Protein AF-A0A1E3K5A2-F1 (afdb_monomer)

Radius of gyration: 28.14 Å; Cα contacts (8 Å, |Δi|>4): 199; chains: 1; bounding box: 75×74×92 Å

Secondary structure (DSSP, 8-state):
-----------------------------------------------------S-------TTHHHHHHHHSTTS----SS--HHHHHHHHHHHH-TTHHHHHHHHHHHHHHHHHHHHHHTT--TT---S-HHHHHHHHHHHHHHHHHHHHHHTTSS---HHHHHHHHHHHHHHHHHHHHHHHTT-----TTSSTTHHHHHHHHHHHHHHHHHHHHHHH-SS-PPPHHHHHHHHHHHHHHHHHHHHTTGGGS-HHHHHHHHHHHHHHHHHHHTT--SPPPPP-

Structure (mmCIF, N/CA/C/O backbone):
data_AF-A0A1E3K5A2-F1
#
_entry.id   AF-A0A1E3K5A2-F1
#
loop_
_atom_site.group_PDB
_atom_site.id
_atom_site.type_symbol
_atom_site.label_atom_id
_atom_site.label_alt_id
_atom_site.label_comp_id
_atom_site.label_asym_id
_atom_site.label_entity_id
_atom_site.label_seq_id
_atom_site.pdbx_PDB_ins_code
_atom_site.Cartn_x
_atom_site.Cartn_y
_atom_site.Cartn_z
_atom_site.occupancy
_atom_site.B_iso_or_equiv
_atom_site.auth_seq_id
_atom_site.auth_comp_id
_atom_site.auth_asym_id
_atom_site.auth_atom_id
_atom_site.pdbx_PDB_model_num
ATOM 1 N N . MET A 1 1 ? -43.729 18.870 60.145 1.00 42.22 1 MET A N 1
ATOM 2 C CA . MET A 1 1 ? -43.990 18.423 58.763 1.00 42.22 1 MET A CA 1
ATOM 3 C C . MET A 1 1 ? -43.866 16.911 58.748 1.00 42.22 1 MET A C 1
ATOM 5 O O . MET A 1 1 ? -42.873 16.406 59.252 1.00 42.22 1 MET A O 1
ATOM 9 N N . SER A 1 2 ? -44.940 16.236 58.343 1.00 37.53 2 SER A N 1
ATOM 10 C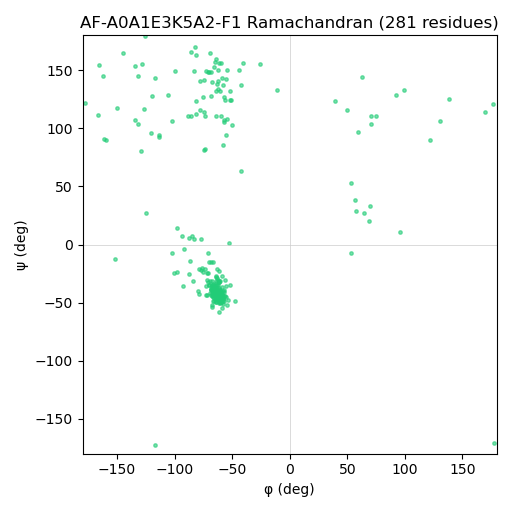 CA . SER A 1 2 ? -45.202 14.808 58.552 1.00 37.53 2 SER A CA 1
ATOM 11 C C . SER A 1 2 ? -44.321 13.866 57.725 1.00 37.53 2 SER A C 1
ATOM 13 O O . SER A 1 2 ? -43.946 14.180 56.601 1.00 37.53 2 SER A O 1
ATOM 15 N N . LEU A 1 3 ? -44.057 12.701 58.321 1.00 40.44 3 LEU A N 1
ATOM 16 C CA . LEU A 1 3 ? -43.587 11.448 57.720 1.00 40.44 3 LEU A CA 1
ATOM 17 C C . LEU A 1 3 ? -44.763 10.647 57.116 1.00 40.44 3 LEU A C 1
ATOM 19 O O . LEU A 1 3 ? -45.908 10.914 57.480 1.00 40.44 3 LEU A O 1
ATOM 23 N N . LEU A 1 4 ? -44.418 9.587 56.355 1.00 38.06 4 LEU A N 1
ATOM 24 C CA . LEU A 1 4 ? -45.244 8.506 55.755 1.00 38.06 4 LEU A CA 1
ATOM 25 C C . LEU A 1 4 ? -45.707 8.827 54.310 1.00 38.06 4 LEU A C 1
ATOM 27 O O . LEU A 1 4 ? -46.205 9.915 54.069 1.00 38.06 4 LEU A O 1
ATOM 31 N N . HIS A 1 5 ? -45.539 7.980 53.282 1.00 40.09 5 HIS A N 1
ATOM 32 C CA . HIS A 1 5 ? -45.711 6.524 53.229 1.00 40.09 5 HIS A CA 1
ATOM 33 C C . HIS A 1 5 ? -45.004 5.882 52.000 1.00 40.09 5 HIS A C 1
ATOM 35 O O . HIS A 1 5 ? -44.970 6.460 50.917 1.00 40.09 5 HIS A O 1
ATOM 41 N N . GLU A 1 6 ? -44.487 4.668 52.217 1.00 36.66 6 GLU A N 1
ATOM 42 C CA . GLU A 1 6 ? -44.292 3.526 51.291 1.00 36.66 6 GLU A CA 1
ATOM 43 C C . GLU A 1 6 ? -45.490 3.313 50.314 1.00 36.66 6 GLU A C 1
ATOM 45 O O . GLU A 1 6 ? -46.595 3.716 50.661 1.00 36.66 6 GLU A O 1
ATOM 50 N N . LYS A 1 7 ? -45.453 2.690 49.114 1.00 43.12 7 LYS A N 1
ATOM 51 C CA . LYS A 1 7 ? -44.893 1.395 48.623 1.00 43.12 7 LYS A CA 1
ATOM 52 C C . LYS A 1 7 ? -45.255 1.222 47.093 1.00 43.12 7 LYS A C 1
ATOM 54 O O . LYS A 1 7 ? -45.710 2.207 46.520 1.00 43.12 7 LYS A O 1
ATOM 59 N N . PRO A 1 8 ? -45.054 0.072 46.386 1.00 44.84 8 PRO A N 1
ATOM 60 C CA . PRO A 1 8 ? -44.514 0.001 45.015 1.00 44.84 8 PRO A CA 1
ATOM 61 C C . PRO A 1 8 ? -45.479 -0.594 43.943 1.00 44.84 8 PRO A C 1
ATOM 63 O O . PRO A 1 8 ? -46.647 -0.842 44.219 1.00 44.84 8 PRO A O 1
ATOM 66 N N . LEU A 1 9 ? -44.935 -0.805 42.728 1.00 41.88 9 LEU A N 1
ATOM 67 C CA . LEU A 1 9 ? -45.443 -1.500 41.516 1.00 41.88 9 LEU A CA 1
ATOM 68 C C . LEU A 1 9 ? -46.497 -2.613 41.712 1.00 41.88 9 LEU A C 1
ATOM 70 O O . LEU A 1 9 ? -46.388 -3.381 42.668 1.00 41.88 9 LEU A O 1
ATOM 74 N N . PRO A 1 10 ? -47.316 -2.893 40.676 1.00 41.66 10 PRO A N 1
ATOM 75 C CA . PRO A 1 10 ? -47.772 -4.245 40.389 1.00 41.66 10 PRO A CA 1
ATOM 76 C C . PRO A 1 10 ? -47.066 -4.839 39.157 1.00 41.66 10 PRO A C 1
ATOM 78 O O . PRO A 1 10 ? -47.040 -4.253 38.075 1.00 41.66 10 PRO A O 1
ATOM 81 N N . LYS A 1 11 ? -46.520 -6.044 39.354 1.00 37.19 11 LYS A N 1
ATOM 82 C CA . LYS A 1 11 ? -46.444 -7.092 38.331 1.00 37.19 11 LYS A CA 1
ATOM 83 C C . LYS A 1 11 ? -47.860 -7.614 38.078 1.00 37.19 11 LYS A C 1
ATOM 85 O O . LYS A 1 11 ? -48.638 -7.690 39.027 1.00 37.19 11 LYS A O 1
ATOM 90 N N . VAL A 1 12 ? -48.142 -8.037 36.852 1.00 38.25 12 VAL A N 1
ATOM 91 C CA . VAL A 1 12 ? -49.195 -9.016 36.564 1.00 38.25 12 VAL A CA 1
ATOM 92 C C . VAL A 1 12 ? -48.563 -10.053 35.642 1.00 38.25 12 VAL A C 1
ATOM 94 O O . VAL A 1 12 ? -48.282 -9.763 34.481 1.00 38.25 12 VAL A O 1
ATOM 97 N N . ASP A 1 13 ? -48.246 -11.201 36.234 1.00 38.47 13 ASP A N 1
ATOM 98 C CA . ASP A 1 13 ? -48.286 -12.495 35.562 1.00 38.47 13 ASP A CA 1
ATOM 99 C C . ASP A 1 13 ? -49.770 -12.868 35.433 1.00 38.47 13 ASP A C 1
ATOM 101 O O . ASP A 1 13 ? -50.517 -12.607 36.373 1.00 38.47 13 ASP A O 1
ATOM 105 N N . ASP A 1 14 ? -50.177 -13.472 34.319 1.00 39.34 14 ASP A N 1
ATOM 106 C CA . ASP A 1 14 ? -51.256 -14.463 34.316 1.00 39.34 14 ASP A CA 1
ATOM 107 C C . ASP A 1 14 ? -50.994 -15.464 33.182 1.00 39.34 14 ASP A C 1
ATOM 109 O O . ASP A 1 14 ? -50.896 -15.119 32.001 1.00 39.34 14 ASP A O 1
ATOM 113 N N . GLU A 1 15 ? -50.798 -16.706 33.615 1.00 41.69 15 GLU A N 1
ATOM 114 C CA . GLU A 1 15 ? -50.822 -17.936 32.836 1.00 41.69 15 GLU A CA 1
ATOM 115 C C . GLU A 1 15 ? -52.267 -18.288 32.450 1.00 41.69 15 GLU A C 1
ATOM 117 O O . GLU A 1 15 ? -53.187 -18.001 33.206 1.00 41.69 15 GLU A O 1
ATOM 122 N N . GLU A 1 16 ? -52.436 -18.943 31.301 1.00 38.72 16 GLU A N 1
ATOM 123 C CA . GLU A 1 16 ? -53.400 -20.015 30.963 1.00 38.72 16 GLU A CA 1
ATOM 124 C C . GLU A 1 16 ? -53.287 -20.166 29.429 1.00 38.72 16 GLU A C 1
ATOM 126 O O . GLU A 1 16 ? -53.440 -19.201 28.689 1.00 38.72 16 GLU A O 1
ATOM 131 N N . GLY A 1 17 ? -52.813 -21.272 28.851 1.00 32.22 17 GLY A N 1
ATOM 132 C CA . GLY A 1 17 ? -53.301 -22.635 29.024 1.00 32.22 17 GLY A CA 1
ATOM 133 C C . GLY A 1 17 ? -54.210 -22.970 27.832 1.00 32.22 17 GLY A C 1
ATOM 134 O O . GLY A 1 17 ? -55.073 -22.160 27.515 1.00 32.22 17 GLY A O 1
ATOM 135 N N . ILE A 1 18 ? -54.013 -24.154 27.225 1.00 36.66 18 ILE A N 1
ATOM 136 C CA . ILE A 1 18 ? -54.952 -24.962 26.401 1.00 36.66 18 ILE A CA 1
ATOM 137 C C . ILE A 1 18 ? -54.373 -25.433 25.040 1.00 36.66 18 ILE A C 1
ATOM 139 O O . ILE A 1 18 ? -54.255 -24.674 24.083 1.00 36.66 18 ILE A O 1
ATOM 143 N N . GLU A 1 19 ? -54.074 -26.743 25.047 1.00 36.66 19 GLU A N 1
ATOM 144 C CA . GLU A 1 19 ? -54.262 -27.797 24.022 1.00 36.66 19 GLU A CA 1
ATOM 145 C C . GLU A 1 19 ? -53.393 -27.770 22.749 1.00 36.66 19 GLU A C 1
ATOM 147 O O . GLU A 1 19 ? -53.414 -26.848 21.945 1.00 36.66 19 GLU A O 1
ATOM 152 N N . GLU A 1 20 ? -52.460 -28.712 22.575 1.00 34.16 20 GLU A N 1
ATOM 153 C CA . GLU A 1 20 ? -52.650 -30.153 22.297 1.00 34.16 20 GLU A CA 1
ATOM 154 C C . GLU A 1 20 ? -53.183 -30.405 20.879 1.00 34.16 20 GLU A C 1
ATOM 156 O O . GLU A 1 20 ? -54.357 -30.232 20.579 1.00 34.16 20 GLU A O 1
ATOM 161 N N . SER A 1 21 ? -52.287 -30.855 20.000 1.00 39.84 21 SER A N 1
ATOM 162 C CA . SER A 1 21 ? -52.581 -31.801 18.920 1.00 39.84 21 SER A CA 1
ATOM 163 C C . SER A 1 21 ? -51.259 -32.429 18.495 1.00 39.84 21 SER A C 1
ATOM 165 O O . SER A 1 21 ? -50.527 -31.910 17.652 1.00 39.84 21 SER A O 1
ATOM 167 N N . ALA A 1 22 ? -50.934 -33.532 19.162 1.00 34.44 22 ALA A N 1
ATOM 168 C CA . ALA A 1 22 ? -50.042 -34.543 18.636 1.00 34.44 22 ALA A CA 1
ATOM 169 C C . ALA A 1 22 ? -50.815 -35.345 17.581 1.00 34.44 22 ALA A C 1
ATOM 171 O O . ALA A 1 22 ? -51.872 -35.887 17.888 1.00 34.44 22 ALA A O 1
ATOM 172 N N . GLU A 1 23 ? -50.275 -35.468 16.371 1.00 37.12 23 GLU A N 1
ATOM 173 C CA . GLU A 1 23 ? -50.474 -36.684 15.584 1.00 37.12 23 GLU A CA 1
ATOM 174 C C . GLU A 1 23 ? -49.110 -37.306 15.296 1.00 37.12 23 GLU A C 1
ATOM 176 O O . GLU A 1 23 ? -48.342 -36.926 14.414 1.00 37.12 23 GLU A O 1
ATOM 181 N N . GLU A 1 24 ? -48.832 -38.249 16.181 1.00 32.72 24 GLU A N 1
ATOM 182 C CA . GLU A 1 24 ? -48.020 -39.434 16.028 1.00 32.72 24 GLU A CA 1
ATOM 183 C C . GLU A 1 24 ? -48.447 -40.239 14.785 1.00 32.72 24 GLU A C 1
ATOM 185 O O . GLU A 1 24 ? -49.589 -40.677 14.683 1.00 32.72 24 GLU A O 1
ATOM 190 N N . TYR A 1 25 ? -47.508 -40.501 13.875 1.00 33.00 25 TYR A N 1
ATOM 191 C CA . TYR A 1 25 ? -47.470 -41.779 13.167 1.00 33.00 25 TYR A CA 1
ATOM 192 C C . TYR A 1 25 ? -46.079 -42.375 13.330 1.00 33.00 25 TYR A C 1
ATOM 194 O O . TYR A 1 25 ? -45.059 -41.808 12.936 1.00 33.00 25 TYR A O 1
ATOM 202 N N . SER A 1 26 ? -46.089 -43.516 13.995 1.00 30.47 26 SER A N 1
ATOM 203 C CA . SER A 1 26 ? -44.976 -44.301 14.479 1.00 30.47 26 SER A CA 1
ATOM 204 C C . SER A 1 26 ? -44.644 -45.482 13.553 1.00 30.47 26 SER A C 1
ATOM 206 O O . SER A 1 26 ? -45.550 -46.081 12.980 1.00 30.47 26 SER A O 1
ATOM 208 N N . TYR A 1 27 ? -43.342 -45.825 13.543 1.00 32.56 27 TYR A N 1
ATOM 209 C CA . TYR A 1 27 ? -42.705 -47.160 13.439 1.00 32.56 27 TYR A CA 1
ATOM 210 C C . TYR A 1 27 ? -42.922 -48.006 12.150 1.00 32.56 27 TYR A C 1
ATOM 212 O O . TYR A 1 27 ? -43.994 -48.029 11.568 1.00 32.56 27 TYR A O 1
ATOM 220 N N . ASP A 1 28 ? -41.970 -48.786 11.623 1.00 32.34 28 ASP A N 1
ATOM 221 C CA . ASP A 1 28 ? -40.618 -49.142 12.063 1.00 32.34 28 ASP A CA 1
ATOM 222 C C . ASP A 1 28 ? -39.798 -49.785 10.920 1.00 32.34 28 ASP A C 1
ATOM 224 O O . ASP A 1 28 ? -40.347 -50.391 10.001 1.00 32.34 28 ASP A O 1
ATOM 228 N N . ASP A 1 29 ? -38.480 -49.639 11.070 1.00 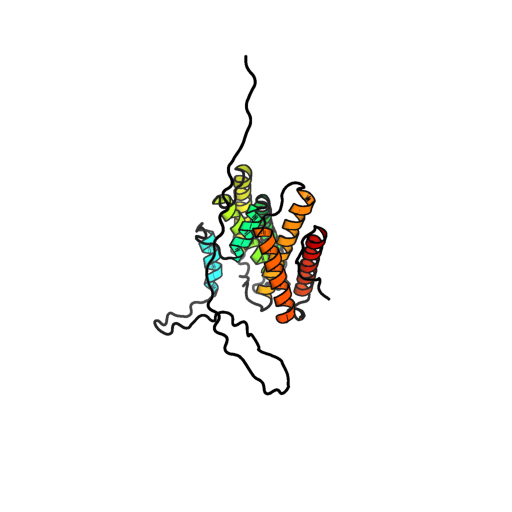32.16 29 ASP A N 1
ATOM 229 C CA . ASP A 1 29 ? -37.370 -50.587 10.860 1.00 32.16 29 ASP A CA 1
ATOM 230 C C . ASP A 1 29 ? -37.347 -51.583 9.677 1.00 32.16 29 ASP A C 1
ATOM 232 O O . ASP A 1 29 ? -38.150 -52.510 9.571 1.00 32.16 29 ASP A O 1
ATOM 236 N N . SER A 1 30 ? -36.270 -51.499 8.883 1.00 32.94 30 SER A N 1
ATOM 237 C CA . SER A 1 30 ? -35.381 -52.649 8.623 1.00 32.94 30 SER A CA 1
ATOM 238 C C . SER A 1 30 ? -34.016 -52.182 8.093 1.00 32.94 30 SER A C 1
ATOM 240 O O . SER A 1 30 ? -33.796 -52.006 6.897 1.00 32.94 30 SER A O 1
ATOM 242 N N . SER A 1 31 ? -33.111 -51.973 9.045 1.00 34.81 31 SER A N 1
ATOM 243 C CA . SER A 1 31 ? -31.638 -52.024 8.997 1.00 34.81 31 SER A CA 1
ATOM 244 C C . SER A 1 31 ? -30.941 -52.616 7.744 1.00 34.81 31 SER A C 1
ATOM 246 O O . SER A 1 31 ? -31.198 -53.762 7.389 1.00 34.81 31 SER A O 1
ATOM 248 N N . GLN A 1 32 ? -29.919 -51.919 7.202 1.00 30.55 32 GLN A N 1
ATOM 249 C CA . GLN A 1 32 ? -28.498 -52.362 7.184 1.00 30.55 32 GLN A CA 1
ATOM 250 C C . GLN A 1 32 ? -27.541 -51.409 6.412 1.00 30.55 32 GLN A C 1
ATOM 252 O O . GLN A 1 32 ? -27.660 -51.220 5.211 1.00 30.55 32 GLN A O 1
ATOM 257 N N . SER A 1 33 ? -26.534 -50.902 7.141 1.00 30.75 33 SER A N 1
ATOM 258 C CA . SER A 1 33 ? -25.108 -50.730 6.774 1.00 30.75 33 SER A CA 1
ATOM 259 C C . SER A 1 33 ? -24.684 -50.046 5.452 1.00 30.75 33 SER A C 1
ATOM 261 O O . SER A 1 33 ? -24.741 -50.655 4.390 1.00 30.75 33 SER A O 1
ATOM 263 N N . SER A 1 34 ? -24.004 -48.891 5.576 1.00 30.58 34 SER A N 1
ATOM 264 C CA . SER A 1 34 ? -22.592 -48.662 5.162 1.00 30.58 34 SER A CA 1
ATOM 265 C C . SER A 1 34 ? -22.335 -47.313 4.462 1.00 30.58 34 SER A C 1
ATOM 267 O O . SER A 1 34 ? -22.872 -47.043 3.398 1.00 30.58 34 SER A O 1
ATOM 269 N N . SER A 1 35 ? -21.373 -46.569 5.023 1.00 30.17 35 SER A N 1
ATOM 270 C CA . SER A 1 35 ? -20.474 -45.598 4.365 1.00 30.17 35 SER A CA 1
ATOM 271 C C . SER A 1 35 ? -21.005 -44.214 3.935 1.00 30.17 35 SER A C 1
ATOM 273 O O . SER A 1 35 ? -21.682 -44.060 2.929 1.00 30.17 35 SER A O 1
ATOM 275 N N . MET A 1 36 ? -20.538 -43.177 4.639 1.00 36.19 36 MET A N 1
ATOM 276 C CA . MET A 1 36 ? -20.122 -41.881 4.054 1.00 36.19 36 MET A CA 1
ATOM 277 C C . MET A 1 36 ? -18.647 -42.002 3.604 1.00 36.19 36 MET A C 1
ATOM 279 O O . MET A 1 36 ? -17.996 -42.943 4.075 1.00 36.19 36 MET A O 1
ATOM 283 N N . PRO A 1 37 ? -18.055 -41.097 2.788 1.00 40.12 37 PRO A N 1
ATOM 284 C CA . PRO A 1 37 ? -18.476 -39.740 2.383 1.00 40.12 37 PRO A CA 1
ATOM 285 C C . PRO A 1 37 ? -18.504 -39.607 0.831 1.00 40.12 37 PRO A C 1
ATOM 287 O O . PRO A 1 37 ? -18.272 -40.589 0.143 1.00 40.12 37 PRO A O 1
ATOM 290 N N . SER A 1 38 ? -18.848 -38.520 0.141 1.00 31.36 38 SER A N 1
ATOM 291 C CA . SER A 1 38 ? -18.432 -37.120 0.242 1.00 31.36 38 SER A CA 1
ATOM 292 C C . SER A 1 38 ? -19.237 -36.333 -0.803 1.00 31.36 38 SER A C 1
ATOM 294 O O . SER A 1 38 ? -19.147 -36.644 -1.990 1.00 31.36 38 SER A O 1
ATOM 296 N N . GLU A 1 39 ? -20.004 -35.323 -0.396 1.00 29.62 39 GLU A N 1
ATOM 297 C CA . GLU A 1 39 ? -20.543 -34.346 -1.344 1.00 29.62 39 GLU A CA 1
ATOM 298 C C . GLU A 1 39 ? -19.529 -33.214 -1.509 1.00 29.62 39 GLU A C 1
ATOM 300 O O . GLU A 1 39 ? -19.300 -32.420 -0.593 1.00 29.62 39 GLU A O 1
ATOM 305 N N . ASP A 1 40 ? -18.923 -33.159 -2.694 1.00 30.98 40 ASP A N 1
ATOM 306 C CA . ASP A 1 40 ? -18.286 -31.968 -3.239 1.00 30.98 40 ASP A CA 1
ATOM 307 C C . ASP A 1 40 ? -19.312 -30.829 -3.263 1.00 30.98 40 ASP A C 1
ATOM 309 O O . ASP A 1 40 ? -20.074 -30.651 -4.214 1.00 30.98 40 ASP A O 1
ATOM 313 N N . ARG A 1 41 ? -19.324 -30.006 -2.214 1.00 31.30 41 ARG A N 1
ATOM 314 C CA . ARG A 1 41 ? -19.838 -28.642 -2.329 1.00 31.30 41 ARG A CA 1
ATOM 315 C C . ARG A 1 41 ? -18.801 -27.824 -3.081 1.00 31.30 41 ARG A C 1
ATOM 317 O O . ARG A 1 41 ? -17.995 -27.113 -2.484 1.00 31.30 41 ARG A O 1
ATOM 324 N N . VAL A 1 42 ? -18.835 -27.954 -4.404 1.00 33.38 42 VAL A N 1
ATOM 325 C CA . VAL A 1 42 ? -18.228 -26.996 -5.324 1.00 33.38 42 VAL A CA 1
ATOM 326 C C . VAL A 1 42 ? -18.809 -25.630 -4.966 1.00 33.38 42 VAL A C 1
ATOM 328 O O . VAL A 1 42 ? -19.995 -25.371 -5.166 1.00 33.38 42 VAL A O 1
ATOM 331 N N . LEU A 1 43 ? -17.986 -24.769 -4.367 1.00 31.61 43 LEU A N 1
ATOM 332 C CA . LEU A 1 43 ? -18.307 -23.360 -4.189 1.00 31.61 43 LEU A CA 1
ATOM 333 C C . LEU A 1 43 ? -18.176 -22.714 -5.575 1.00 31.61 43 LEU A C 1
ATOM 335 O O . LEU A 1 43 ? -17.126 -22.198 -5.947 1.00 31.61 43 LEU A O 1
ATOM 339 N N . ILE A 1 44 ? -19.231 -22.857 -6.375 1.00 31.77 44 ILE A N 1
ATOM 340 C CA . ILE A 1 44 ? -19.381 -22.205 -7.671 1.00 31.77 44 ILE A CA 1
ATOM 341 C C . ILE A 1 44 ? -19.438 -20.702 -7.386 1.00 31.77 44 ILE A C 1
ATOM 343 O O . ILE A 1 44 ? -20.372 -20.204 -6.755 1.00 31.77 44 ILE A O 1
ATOM 347 N N . TRP A 1 45 ? -18.384 -19.993 -7.785 1.00 35.81 45 TRP A N 1
ATOM 348 C CA . TRP A 1 45 ? -18.405 -18.539 -7.918 1.00 35.81 45 TRP A CA 1
ATOM 349 C C . TRP A 1 45 ? -19.515 -18.189 -8.915 1.00 35.81 45 TRP A C 1
ATOM 351 O O . TRP A 1 45 ? -19.604 -18.905 -9.910 1.00 35.81 45 TRP A O 1
ATOM 361 N N . PRO A 1 46 ? -20.361 -17.164 -8.695 1.00 35.38 46 PRO A N 1
ATOM 362 C CA . PRO A 1 46 ? -21.354 -16.791 -9.693 1.00 35.38 46 PRO A CA 1
ATOM 363 C C . PRO A 1 46 ? -20.620 -16.469 -10.995 1.00 35.38 46 PRO A C 1
ATOM 365 O O . PRO A 1 46 ? -19.881 -15.486 -11.087 1.00 35.38 46 PRO A O 1
ATOM 368 N N . GLU A 1 47 ? -20.757 -17.381 -11.951 1.00 32.94 47 GLU A N 1
ATOM 369 C CA . GLU A 1 47 ? -20.424 -17.151 -13.341 1.00 32.94 47 GLU A CA 1
ATOM 370 C C . GLU A 1 47 ? -21.350 -16.029 -13.812 1.00 32.94 47 GLU A C 1
ATOM 372 O O . GLU A 1 47 ? -22.533 -15.995 -13.468 1.00 32.94 47 GLU A O 1
ATOM 377 N N . ASP A 1 48 ? -20.773 -15.050 -14.504 1.00 38.78 48 ASP A N 1
ATOM 378 C CA . ASP A 1 48 ? -21.532 -14.011 -15.181 1.00 38.78 48 ASP A CA 1
ATOM 379 C C . ASP A 1 48 ? -22.491 -14.710 -16.156 1.00 38.78 48 ASP A C 1
ATOM 381 O O . ASP A 1 48 ? -22.054 -15.230 -17.184 1.00 38.78 48 ASP A O 1
ATOM 385 N N . ASP A 1 49 ? -23.780 -14.758 -15.808 1.00 33.66 49 ASP A N 1
ATOM 386 C CA . ASP A 1 49 ? -24.819 -15.289 -16.684 1.00 33.66 49 ASP A CA 1
ATOM 387 C C . ASP A 1 49 ? -24.789 -14.535 -18.018 1.00 33.66 49 ASP A C 1
ATOM 389 O O . ASP A 1 49 ? -24.868 -13.303 -18.093 1.00 33.66 49 ASP A O 1
ATOM 393 N N . GLU A 1 50 ? -24.657 -15.327 -19.074 1.00 38.47 50 GLU A N 1
ATOM 394 C CA . GLU A 1 50 ? -24.657 -14.928 -20.467 1.00 38.47 50 GLU A CA 1
ATOM 395 C C . GLU A 1 50 ? -25.886 -14.073 -20.801 1.00 38.47 50 GLU A C 1
ATOM 397 O O . GLU A 1 50 ? -27.036 -14.499 -20.680 1.00 38.47 50 GLU A O 1
ATOM 402 N N . GLN A 1 51 ? -25.638 -12.875 -21.327 1.00 31.25 51 GLN A N 1
ATOM 403 C CA . GLN A 1 51 ? -26.592 -12.207 -22.200 1.00 31.25 51 GLN A CA 1
ATOM 404 C C . GLN A 1 51 ? -25.971 -12.133 -23.596 1.00 31.25 51 GLN A C 1
ATOM 406 O O . GLN A 1 51 ? -25.166 -11.254 -23.909 1.00 31.25 51 GLN A O 1
ATOM 411 N N . GLU A 1 52 ? -26.307 -13.136 -24.408 1.00 34.16 52 GLU A N 1
ATOM 412 C CA . GLU A 1 52 ? -25.943 -13.240 -25.816 1.00 34.16 52 GLU A CA 1
ATOM 413 C C . GLU A 1 52 ? -26.638 -12.161 -26.669 1.00 34.16 52 GLU A C 1
ATOM 415 O O . GLU A 1 52 ? -27.818 -11.854 -26.509 1.00 34.16 52 GLU A O 1
ATOM 420 N N . GLU A 1 53 ? -25.849 -11.642 -27.613 1.00 40.03 53 GLU A N 1
ATOM 421 C CA . GLU A 1 53 ? -26.207 -10.965 -28.864 1.00 40.03 53 GLU A CA 1
ATOM 422 C C . GLU A 1 53 ? -27.066 -9.686 -28.836 1.00 40.03 53 GLU A C 1
ATOM 424 O O . GLU A 1 53 ? -28.279 -9.702 -29.017 1.00 40.03 53 GLU A O 1
ATOM 429 N N . ALA A 1 54 ? -26.383 -8.535 -28.889 1.00 32.91 54 ALA A N 1
ATOM 430 C CA . ALA A 1 54 ? -26.554 -7.599 -30.009 1.00 32.91 54 ALA A CA 1
ATOM 431 C C . ALA A 1 54 ? -25.439 -6.542 -30.026 1.00 32.91 54 ALA A C 1
ATOM 433 O O . ALA A 1 54 ? -25.406 -5.634 -29.201 1.00 32.91 54 ALA A O 1
ATOM 434 N N . GLY A 1 55 ? -24.571 -6.614 -31.036 1.00 26.66 55 GLY A N 1
ATOM 435 C CA . GLY A 1 55 ? -23.704 -5.500 -31.419 1.00 26.66 55 GLY A CA 1
ATOM 436 C C . GLY A 1 55 ? -22.222 -5.830 -31.364 1.00 26.66 55 GLY A C 1
ATOM 437 O O . GLY A 1 55 ? -21.546 -5.569 -30.376 1.00 26.66 55 GLY A O 1
ATOM 438 N N . ARG A 1 56 ? -21.697 -6.322 -32.491 1.00 40.88 56 ARG A N 1
ATOM 439 C CA . ARG A 1 56 ? -20.281 -6.173 -32.836 1.00 40.88 56 ARG A CA 1
ATOM 440 C C . ARG A 1 56 ? -19.896 -4.698 -32.686 1.00 40.88 56 ARG A C 1
ATOM 442 O O . ARG A 1 56 ? -20.202 -3.895 -33.565 1.00 40.88 56 ARG A O 1
ATOM 449 N N . GLN A 1 57 ? -19.209 -4.358 -31.608 1.00 28.78 57 GLN A N 1
ATOM 450 C CA . GLN A 1 57 ? -18.335 -3.199 -31.566 1.00 28.78 57 GLN A CA 1
ATOM 451 C C . GLN A 1 57 ? -16.935 -3.701 -31.259 1.00 28.78 57 GLN A C 1
ATOM 453 O O . GLN A 1 57 ? -16.723 -4.534 -30.381 1.00 28.78 57 GLN A O 1
ATOM 458 N N . GLU A 1 58 ? -16.028 -3.274 -32.126 1.00 29.75 58 GLU A N 1
ATOM 459 C CA . GLU A 1 58 ? -14.640 -3.681 -32.220 1.00 29.75 58 GLU A CA 1
ATOM 460 C C . GLU A 1 58 ? -13.966 -3.801 -30.856 1.00 29.75 58 GLU A C 1
ATOM 462 O O . GLU A 1 58 ? -14.092 -2.940 -29.986 1.00 29.75 58 GLU A O 1
ATOM 467 N N . ALA A 1 59 ? -13.195 -4.876 -30.717 1.00 38.12 59 ALA A N 1
ATOM 468 C CA . ALA A 1 59 ? -12.174 -5.021 -29.701 1.00 38.12 59 ALA A CA 1
ATOM 469 C C . ALA A 1 59 ? -11.153 -3.874 -29.834 1.00 38.12 59 ALA A C 1
ATOM 471 O O . ALA A 1 59 ? -10.131 -4.005 -30.505 1.00 38.12 59 ALA A O 1
ATOM 472 N N . GLY A 1 60 ? -11.453 -2.738 -29.206 1.00 28.08 60 GLY A N 1
ATOM 473 C CA . GLY A 1 60 ? -10.496 -1.669 -28.949 1.00 28.08 60 GLY A CA 1
ATOM 474 C C . GLY A 1 60 ? -9.450 -2.129 -27.925 1.00 28.08 60 GLY A C 1
ATOM 475 O O . GLY A 1 60 ? -9.741 -2.974 -27.067 1.00 28.08 60 GLY A O 1
ATOM 476 N N . PRO A 1 61 ? -8.205 -1.638 -28.014 1.00 40.12 61 PRO A N 1
ATOM 477 C CA . PRO A 1 61 ? -7.102 -2.174 -27.239 1.00 40.12 61 PRO A CA 1
ATOM 478 C C . PRO A 1 61 ? -7.297 -1.870 -25.750 1.00 40.12 61 PRO A C 1
ATOM 480 O O . PRO A 1 61 ? -7.415 -0.720 -25.339 1.00 40.12 61 PRO A O 1
ATOM 483 N N . ARG A 1 62 ? -7.205 -2.913 -24.912 1.00 42.06 62 ARG A N 1
ATOM 484 C CA . ARG A 1 62 ? -7.171 -2.881 -23.428 1.00 42.06 62 ARG A CA 1
ATOM 485 C C . ARG A 1 62 ? -6.104 -1.945 -22.809 1.00 42.06 62 ARG A C 1
ATOM 487 O O . ARG A 1 62 ? -5.985 -1.882 -21.590 1.00 42.06 62 ARG A O 1
ATOM 494 N N . ILE A 1 63 ? -5.347 -1.236 -23.643 1.00 36.94 63 ILE A N 1
ATOM 495 C CA . ILE A 1 63 ? -4.308 -0.249 -23.338 1.00 36.94 63 ILE A CA 1
ATOM 496 C C . ILE A 1 63 ? -4.922 1.056 -22.796 1.00 36.94 63 ILE A C 1
ATOM 498 O O . ILE A 1 63 ? -4.284 1.757 -22.014 1.00 36.94 63 ILE A O 1
ATOM 502 N N . GLU A 1 64 ? -6.184 1.347 -23.122 1.00 35.31 64 GLU A N 1
ATOM 503 C CA . GLU A 1 64 ? -6.838 2.600 -22.725 1.00 35.31 64 GLU A CA 1
ATOM 504 C C . GLU A 1 64 ? -7.290 2.619 -21.259 1.00 35.31 64 GLU A C 1
ATOM 506 O O . GLU A 1 64 ? -7.328 3.681 -20.671 1.00 35.31 64 GLU A O 1
ATOM 511 N N . ARG A 1 65 ? -7.494 1.485 -20.572 1.00 43.44 65 ARG A N 1
ATOM 512 C CA . ARG A 1 65 ? -8.052 1.500 -19.197 1.00 43.44 65 ARG A CA 1
ATOM 513 C C . ARG A 1 65 ? -7.174 2.181 -18.146 1.00 43.44 65 ARG A C 1
ATOM 515 O O . ARG A 1 65 ? -7.699 2.766 -17.204 1.00 43.44 65 ARG A O 1
ATOM 522 N N . TRP A 1 66 ? -5.852 2.073 -18.266 1.00 38.47 66 TRP A N 1
ATOM 523 C CA . TRP A 1 66 ? -4.935 2.744 -17.342 1.00 38.47 66 TRP A CA 1
ATOM 524 C C . TRP A 1 66 ? -4.768 4.217 -17.713 1.00 38.47 66 TRP A C 1
ATOM 526 O O . TRP A 1 66 ? -4.800 5.067 -16.831 1.00 38.47 66 TRP A O 1
ATOM 536 N N . LEU A 1 67 ? -4.679 4.532 -19.010 1.00 33.66 67 LEU A N 1
ATOM 537 C CA . LEU A 1 67 ? -4.621 5.913 -19.491 1.00 33.66 67 LEU A CA 1
ATOM 538 C C . LEU A 1 67 ? -5.938 6.659 -19.238 1.00 33.66 67 LEU A C 1
ATOM 540 O O . LEU A 1 67 ? -5.896 7.826 -18.877 1.00 33.66 67 LEU A O 1
ATOM 544 N N . ASP A 1 68 ? -7.082 5.985 -19.300 1.00 38.41 68 ASP A N 1
ATOM 545 C CA . ASP A 1 68 ? -8.398 6.483 -18.906 1.00 38.41 68 ASP A CA 1
ATOM 546 C C . ASP A 1 68 ? -8.474 6.667 -17.394 1.00 38.41 68 ASP A C 1
ATOM 548 O O . ASP A 1 68 ? -8.981 7.681 -16.953 1.00 38.41 68 ASP A O 1
ATOM 552 N N . GLN A 1 69 ? -7.884 5.789 -16.577 1.00 42.12 69 GLN A N 1
ATOM 553 C CA . GLN A 1 69 ? -7.768 6.014 -15.127 1.00 42.12 69 GLN A CA 1
ATOM 554 C C . GLN A 1 69 ? -6.772 7.127 -14.762 1.00 42.12 69 GLN A C 1
ATOM 556 O O . GLN A 1 69 ? -6.891 7.723 -13.695 1.00 42.12 69 GLN A O 1
ATOM 561 N N . VAL A 1 70 ? -5.793 7.420 -15.622 1.00 36.12 70 VAL A N 1
ATOM 562 C CA . VAL A 1 70 ? -4.837 8.535 -15.485 1.00 36.12 70 VAL A CA 1
ATOM 563 C C . VAL A 1 70 ? -5.426 9.851 -16.028 1.00 36.12 70 VAL A C 1
ATOM 565 O O . VAL A 1 70 ? -5.158 10.915 -15.476 1.00 36.12 70 VAL A O 1
ATOM 568 N N . THR A 1 71 ? -6.294 9.798 -17.039 1.00 30.14 71 THR A N 1
ATOM 569 C CA . THR A 1 71 ? -7.000 10.956 -17.630 1.00 30.14 71 THR A CA 1
ATOM 570 C C . THR A 1 71 ? -8.308 11.268 -16.885 1.00 30.14 71 THR A C 1
ATOM 572 O O . THR A 1 71 ? -8.752 12.410 -16.818 1.00 30.14 71 THR A O 1
ATOM 575 N N . GLU A 1 72 ? -8.909 10.277 -16.232 1.00 34.91 72 GLU A N 1
ATOM 576 C CA . GLU A 1 72 ? -9.941 10.456 -15.212 1.00 34.91 72 GLU A CA 1
ATOM 577 C C . GLU A 1 72 ? -9.305 10.927 -13.890 1.00 34.91 72 GLU A C 1
ATOM 579 O O . GLU A 1 72 ? -9.946 11.643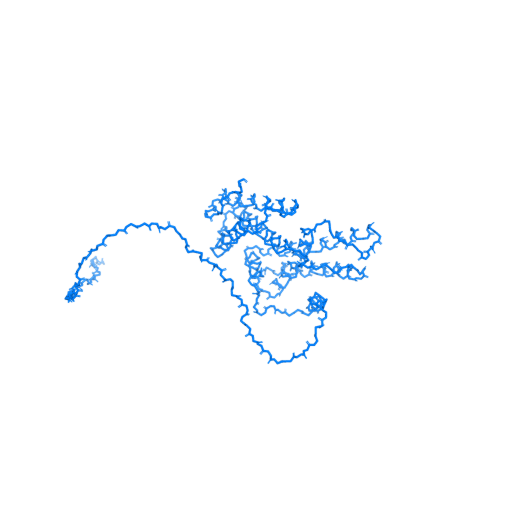 -13.135 1.00 34.91 72 GLU A O 1
ATOM 584 N N . ALA A 1 73 ? -8.009 10.675 -13.641 1.00 37.59 73 ALA A N 1
ATOM 585 C CA . ALA A 1 73 ? -7.289 11.214 -12.477 1.00 37.59 73 ALA A CA 1
ATOM 586 C C . ALA A 1 73 ? -7.034 12.736 -12.517 1.00 37.59 73 ALA A C 1
ATOM 588 O O . ALA A 1 73 ? -6.741 13.322 -11.475 1.00 37.59 73 ALA A O 1
ATOM 589 N N . THR A 1 74 ? -7.183 13.407 -13.664 1.00 36.75 74 THR A N 1
ATOM 590 C CA . THR A 1 74 ? -7.253 14.882 -13.738 1.00 36.75 74 THR A CA 1
ATOM 591 C C . THR A 1 74 ? -8.668 15.424 -13.535 1.00 36.75 74 THR A C 1
ATOM 593 O O . THR A 1 74 ? -8.837 16.609 -13.249 1.00 36.75 74 THR A O 1
ATOM 596 N N . ASN A 1 75 ? -9.687 14.569 -13.611 1.00 34.34 75 ASN A N 1
ATOM 597 C CA . ASN A 1 75 ? -11.082 14.924 -13.402 1.00 34.34 75 ASN A CA 1
ATOM 598 C C . ASN A 1 75 ? -11.589 14.238 -12.137 1.00 34.34 75 ASN A C 1
ATOM 600 O O . ASN A 1 75 ? -12.071 13.121 -12.221 1.00 34.34 75 ASN A O 1
ATOM 604 N N . ASN A 1 76 ? -11.507 14.924 -10.989 1.00 42.78 76 ASN A N 1
ATOM 605 C CA . ASN A 1 76 ? -12.059 14.573 -9.665 1.00 42.78 76 ASN A CA 1
ATOM 606 C C . ASN A 1 76 ? -13.498 13.991 -9.684 1.00 42.78 76 ASN A C 1
ATOM 608 O O . ASN A 1 76 ? -14.422 14.595 -9.136 1.00 42.78 76 ASN A O 1
ATOM 612 N N . LYS A 1 77 ? -13.744 12.831 -10.292 1.00 41.28 77 LYS A N 1
ATOM 613 C CA . LYS A 1 77 ? -15.038 12.166 -10.267 1.00 41.28 77 LYS A CA 1
ATOM 614 C C . LYS A 1 77 ? -15.077 11.331 -8.996 1.00 41.28 77 LYS A C 1
ATOM 616 O O . LYS A 1 77 ? -14.316 10.374 -8.867 1.00 41.28 77 LYS A O 1
ATOM 621 N N . PRO A 1 78 ? -15.909 11.707 -8.013 1.00 46.66 78 PRO A N 1
ATOM 622 C CA . PRO A 1 78 ? -16.012 10.937 -6.792 1.00 46.66 78 PRO A CA 1
ATOM 623 C C . PRO A 1 78 ? -16.534 9.533 -7.099 1.00 46.66 78 PRO A C 1
ATOM 625 O O . PRO A 1 78 ? -17.462 9.375 -7.893 1.00 46.66 78 PRO A O 1
ATOM 628 N N . PHE A 1 79 ? -15.993 8.523 -6.415 1.00 51.38 79 PHE A N 1
ATOM 629 C CA . PHE A 1 79 ? -16.625 7.208 -6.371 1.00 51.38 79 PHE A CA 1
ATOM 630 C C . PHE A 1 79 ? -18.025 7.377 -5.761 1.00 51.38 79 PHE A C 1
ATOM 632 O O . PHE A 1 79 ? -18.151 7.720 -4.583 1.00 51.38 79 PHE A O 1
ATOM 639 N N . ALA A 1 80 ? -19.081 7.197 -6.561 1.00 51.78 80 ALA A N 1
ATOM 640 C CA . ALA A 1 80 ? -20.460 7.256 -6.069 1.00 51.78 80 ALA A CA 1
ATOM 641 C C . ALA A 1 80 ? -20.724 6.120 -5.065 1.00 51.78 80 ALA A C 1
ATOM 643 O O . ALA A 1 80 ? -21.276 6.355 -3.991 1.00 51.78 80 ALA A O 1
ATOM 644 N N . HIS A 1 81 ? -20.215 4.927 -5.385 1.00 55.84 81 HIS A N 1
ATOM 645 C CA . HIS A 1 81 ? -20.135 3.767 -4.504 1.00 55.84 81 HIS A CA 1
ATOM 646 C C . HIS A 1 81 ? -18.732 3.161 -4.643 1.00 55.84 81 HIS A C 1
ATOM 648 O O . HIS A 1 81 ? -18.420 2.611 -5.701 1.00 55.84 81 HIS A O 1
ATOM 654 N N . PRO A 1 82 ? -17.843 3.317 -3.646 1.00 59.97 82 PRO A N 1
ATOM 655 C CA . PRO A 1 82 ? -16.516 2.726 -3.721 1.00 59.97 82 PRO A CA 1
ATOM 656 C C . PRO A 1 82 ? -16.635 1.194 -3.768 1.00 59.97 82 PRO A C 1
ATOM 658 O O . PRO A 1 82 ? -17.437 0.619 -3.029 1.00 59.97 82 PRO A O 1
ATOM 661 N N . PRO A 1 83 ? -15.850 0.506 -4.615 1.00 62.19 83 PRO A N 1
ATOM 662 C CA . PRO A 1 83 ? -15.832 -0.951 -4.621 1.00 62.19 83 PRO A CA 1
ATOM 663 C C . PRO A 1 83 ? -15.366 -1.487 -3.254 1.00 62.19 83 PRO A C 1
ATOM 665 O O . PRO A 1 83 ? -14.618 -0.792 -2.558 1.00 62.19 83 PRO A O 1
ATOM 668 N N . PRO A 1 84 ? -15.717 -2.731 -2.868 1.00 62.03 84 PRO A N 1
ATOM 669 C CA . PRO A 1 84 ? -15.436 -3.267 -1.528 1.00 62.03 84 PRO A CA 1
ATOM 670 C C . PRO A 1 84 ? -13.969 -3.140 -1.081 1.00 62.03 84 PRO A C 1
ATOM 672 O O . PRO A 1 84 ? -13.674 -2.864 0.079 1.00 62.03 84 PRO A O 1
ATOM 675 N N . GLN A 1 85 ? -13.027 -3.275 -2.020 1.00 64.69 85 GLN A N 1
ATOM 676 C CA . GLN A 1 85 ? -11.589 -3.134 -1.760 1.00 64.69 85 GLN A CA 1
ATOM 677 C C . GLN A 1 85 ? -11.165 -1.692 -1.432 1.00 64.69 85 GLN A C 1
ATOM 679 O O . GLN A 1 85 ? -10.206 -1.478 -0.690 1.00 64.69 85 GLN A O 1
ATOM 684 N N . VAL A 1 86 ? -11.856 -0.697 -1.991 1.00 71.50 86 VAL A N 1
ATOM 685 C CA . VAL A 1 86 ? -11.653 0.720 -1.663 1.00 71.50 86 VAL A CA 1
ATOM 686 C C . VAL A 1 86 ? -12.355 1.044 -0.350 1.00 71.50 86 VAL A C 1
ATOM 688 O O . VAL A 1 86 ? -11.747 1.676 0.503 1.00 71.50 86 VAL A O 1
ATOM 691 N N . GLU A 1 87 ? -13.574 0.547 -0.126 1.00 74.69 87 GLU A N 1
ATOM 692 C CA . GLU A 1 87 ? -14.307 0.772 1.129 1.00 74.69 87 GLU A CA 1
ATOM 693 C C . GLU A 1 87 ? -13.547 0.247 2.355 1.00 74.69 87 GLU A C 1
ATOM 695 O O . GLU A 1 87 ? -13.503 0.893 3.401 1.00 74.69 87 GLU A O 1
ATOM 700 N N . ARG A 1 88 ? -12.851 -0.880 2.207 1.00 72.62 88 ARG A N 1
ATOM 701 C CA . ARG A 1 88 ? -11.948 -1.401 3.233 1.00 72.62 88 ARG A CA 1
ATOM 702 C C . ARG A 1 88 ? -10.797 -0.427 3.547 1.00 72.62 88 ARG A C 1
ATOM 704 O O . ARG A 1 88 ? -10.523 -0.153 4.712 1.00 72.62 88 ARG A O 1
ATOM 711 N N . GLN A 1 89 ? -10.158 0.139 2.520 1.00 82.12 89 GLN A N 1
ATOM 712 C CA . GLN A 1 89 ? -9.141 1.199 2.655 1.00 82.12 89 GLN A CA 1
ATOM 713 C C . GLN A 1 89 ? -9.693 2.464 3.307 1.00 82.12 89 GLN A C 1
ATOM 715 O O . GLN A 1 89 ? -9.036 3.037 4.173 1.00 82.12 89 GLN A O 1
ATOM 720 N N . LEU A 1 90 ? -10.926 2.845 2.984 1.00 82.75 90 LEU A N 1
ATOM 721 C CA . LEU A 1 90 ? -11.599 3.962 3.638 1.00 82.75 90 LEU A CA 1
ATOM 722 C C . LEU A 1 90 ? -11.902 3.675 5.107 1.00 82.75 90 LEU A C 1
ATOM 724 O O . LEU A 1 90 ? -11.704 4.554 5.936 1.00 82.75 90 LEU A O 1
ATOM 728 N N . SER A 1 91 ? -12.335 2.463 5.446 1.00 79.06 91 SER A N 1
ATOM 729 C CA . SER A 1 91 ? -12.627 2.068 6.830 1.00 79.06 91 SER A CA 1
ATOM 730 C C . SER A 1 91 ? -11.382 2.175 7.711 1.00 79.06 91 SER A C 1
ATOM 732 O O . SER A 1 91 ? -11.437 2.742 8.801 1.00 79.06 91 SER A O 1
ATOM 734 N N . TYR A 1 92 ? -10.227 1.757 7.188 1.00 80.56 92 TYR A N 1
ATOM 735 C CA . TYR A 1 92 ? -8.947 1.951 7.864 1.00 80.56 92 TYR A CA 1
ATOM 736 C C . TYR A 1 92 ? -8.577 3.438 8.016 1.00 80.56 92 TYR A C 1
ATOM 738 O O . TYR A 1 92 ? -8.246 3.884 9.114 1.00 80.56 92 TYR A O 1
ATOM 746 N N . LEU A 1 93 ? -8.718 4.246 6.958 1.00 86.88 93 LEU A N 1
ATOM 747 C CA . LEU A 1 93 ? -8.480 5.693 7.042 1.00 86.88 93 LEU A CA 1
ATOM 748 C C . LEU A 1 93 ? -9.455 6.417 7.983 1.00 86.88 93 LEU A C 1
ATOM 750 O O . LEU A 1 93 ? -9.096 7.437 8.557 1.00 86.88 93 LEU A O 1
ATOM 754 N N . ARG A 1 94 ? -10.681 5.920 8.183 1.00 86.31 94 ARG A N 1
ATOM 755 C CA . ARG A 1 94 ? -11.604 6.479 9.189 1.00 86.31 94 ARG A CA 1
ATOM 756 C C . ARG A 1 94 ? -11.103 6.233 10.611 1.00 86.31 94 ARG A C 1
ATOM 758 O O . ARG A 1 94 ? -11.280 7.097 11.465 1.00 86.31 94 ARG A O 1
ATOM 765 N N . MET A 1 95 ? -10.465 5.087 10.851 1.00 83.19 95 MET A N 1
ATOM 766 C CA . MET A 1 95 ? -9.847 4.755 12.136 1.00 83.19 95 MET A CA 1
ATOM 767 C C . MET A 1 95 ? -8.571 5.577 12.378 1.00 83.19 95 MET A C 1
ATOM 769 O O . MET A 1 95 ? -8.385 6.115 13.471 1.00 83.19 95 MET A O 1
ATOM 773 N N . GLN A 1 96 ? -7.725 5.725 11.353 1.00 84.81 96 GLN A N 1
ATOM 774 C CA . GLN A 1 96 ? -6.479 6.495 11.408 1.00 84.81 96 GLN A CA 1
ATOM 775 C C . GLN A 1 96 ? -6.369 7.493 10.239 1.00 84.81 96 GLN A C 1
ATOM 777 O O . GLN A 1 96 ? -5.655 7.241 9.265 1.00 84.81 96 GLN A O 1
ATOM 782 N N . PRO A 1 97 ? -7.018 8.668 10.323 1.00 86.44 97 PRO A N 1
ATOM 783 C CA . PRO A 1 97 ? -7.024 9.619 9.210 1.00 86.44 97 PRO A CA 1
ATOM 784 C C . PRO A 1 97 ? -5.645 10.185 8.851 1.00 86.44 97 PRO A C 1
ATOM 786 O O . PRO A 1 97 ? -5.405 10.528 7.694 1.00 86.44 97 PRO A O 1
ATOM 789 N N . SER A 1 98 ? -4.716 10.244 9.812 1.00 86.31 98 SER A N 1
ATOM 790 C CA . SER A 1 98 ? -3.333 10.684 9.586 1.00 86.31 98 SER A CA 1
ATOM 791 C C . SER A 1 98 ? -2.563 9.774 8.626 1.00 86.31 98 SER A C 1
ATOM 793 O O . SER A 1 98 ? -1.729 10.278 7.877 1.00 86.31 98 SER A O 1
ATOM 795 N N . LYS A 1 99 ? -2.892 8.474 8.556 1.00 89.69 99 LYS A N 1
ATOM 796 C CA . LYS A 1 99 ? -2.291 7.541 7.585 1.00 89.69 99 LYS A CA 1
ATOM 797 C C . LYS A 1 99 ? -2.559 7.938 6.140 1.00 89.69 99 LYS A C 1
ATOM 799 O O . LYS A 1 99 ? -1.786 7.587 5.257 1.00 89.69 99 LYS A O 1
ATOM 804 N N . GLY A 1 100 ? -3.615 8.711 5.884 1.00 92.25 100 GLY A N 1
ATOM 805 C CA . GLY A 1 100 ? -3.874 9.236 4.549 1.00 92.25 100 GLY A CA 1
ATOM 806 C C . GLY A 1 100 ? -2.755 10.158 4.056 1.00 92.25 100 GLY A C 1
ATOM 807 O O . GLY A 1 100 ? -2.427 10.124 2.875 1.00 92.25 100 GLY A O 1
ATOM 808 N N . LEU A 1 101 ? -2.123 10.927 4.948 1.00 95.19 101 LEU A N 1
ATOM 809 C CA . LEU A 1 101 ? -0.974 11.768 4.598 1.00 95.19 101 LEU A CA 1
ATOM 810 C C . LEU A 1 101 ? 0.248 10.918 4.240 1.00 95.19 101 LEU A C 1
ATOM 812 O O . LEU A 1 101 ? 0.889 11.179 3.222 1.00 95.19 101 LEU A O 1
ATOM 816 N N . GLU A 1 102 ? 0.513 9.878 5.037 1.00 95.06 102 GLU A N 1
ATOM 817 C CA . GLU A 1 102 ? 1.588 8.909 4.789 1.00 95.06 102 GLU A CA 1
ATOM 818 C C . GLU A 1 102 ? 1.399 8.223 3.430 1.00 95.06 102 GLU A C 1
ATOM 820 O O . GLU A 1 102 ? 2.321 8.202 2.626 1.00 95.06 102 GLU A O 1
ATOM 825 N N . TRP A 1 103 ? 0.189 7.759 3.105 1.00 95.19 103 TRP A N 1
AT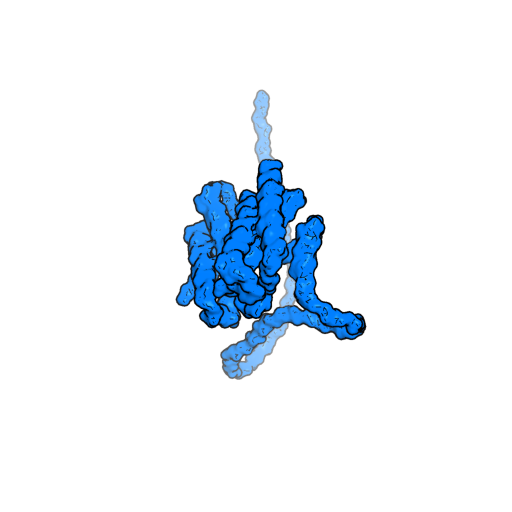OM 826 C CA . TRP A 1 103 ? -0.096 7.114 1.817 1.00 95.19 103 TRP A CA 1
ATOM 827 C C . TRP A 1 103 ? 0.152 8.022 0.610 1.00 95.19 103 TRP A C 1
ATOM 829 O O . TRP A 1 103 ? 0.642 7.560 -0.422 1.00 95.19 103 TRP A O 1
ATOM 839 N N . ILE A 1 104 ? -0.187 9.312 0.713 1.00 95.81 104 ILE A N 1
ATOM 840 C CA . ILE A 1 104 ? 0.088 10.280 -0.359 1.00 95.81 104 ILE A CA 1
ATOM 841 C C . ILE A 1 104 ? 1.602 10.457 -0.530 1.00 95.81 104 ILE A C 1
ATOM 843 O O . ILE A 1 104 ? 2.107 10.469 -1.656 1.00 95.81 104 ILE A O 1
ATOM 847 N N . GLU A 1 105 ? 2.327 10.563 0.582 1.00 96.94 105 GLU A N 1
ATOM 848 C CA . GLU A 1 105 ? 3.780 10.712 0.591 1.00 96.94 105 GLU A CA 1
ATOM 849 C C . GLU A 1 105 ? 4.499 9.476 0.035 1.00 96.94 105 GLU A C 1
ATOM 851 O O . GLU A 1 105 ? 5.393 9.607 -0.802 1.00 96.94 105 GLU A O 1
ATOM 856 N N . GLU A 1 106 ? 4.067 8.278 0.430 1.00 96.50 106 GLU A N 1
ATOM 857 C CA . GLU A 1 106 ? 4.577 7.002 -0.074 1.00 96.50 106 GLU A CA 1
ATOM 858 C C . GLU A 1 106 ? 4.381 6.871 -1.585 1.00 96.50 106 GLU A C 1
ATOM 860 O O . GLU A 1 106 ? 5.302 6.442 -2.281 1.00 96.50 106 GLU A O 1
ATOM 865 N N . GLY A 1 107 ? 3.227 7.299 -2.113 1.00 94.31 107 GLY A N 1
ATOM 866 C CA . GLY A 1 107 ? 2.977 7.345 -3.554 1.00 94.31 107 GLY A CA 1
ATOM 867 C C . GLY A 1 107 ? 3.971 8.245 -4.294 1.00 94.31 107 GLY A C 1
ATOM 868 O O . GLY A 1 107 ? 4.515 7.862 -5.328 1.00 94.31 107 GLY A O 1
ATOM 869 N N . ALA A 1 108 ? 4.265 9.431 -3.755 1.00 94.81 108 ALA A N 1
ATOM 870 C CA . ALA A 1 108 ? 5.255 10.327 -4.354 1.00 94.81 108 ALA A CA 1
ATOM 871 C C . ALA A 1 108 ? 6.676 9.745 -4.259 1.00 94.81 108 ALA A C 1
ATOM 873 O O . ALA A 1 108 ? 7.463 9.825 -5.203 1.00 94.81 108 ALA A O 1
ATOM 874 N N . SER A 1 109 ? 7.005 9.150 -3.112 1.00 97.50 109 SER A N 1
ATOM 875 C CA . SER A 1 109 ? 8.308 8.546 -2.841 1.00 97.50 109 SER A CA 1
ATOM 876 C C . SER A 1 109 ? 8.594 7.371 -3.775 1.00 97.50 109 SER A C 1
ATOM 878 O O . SER A 1 109 ? 9.656 7.333 -4.402 1.00 97.50 109 SER A O 1
ATOM 880 N N . ILE A 1 110 ? 7.633 6.456 -3.951 1.00 94.75 110 ILE A N 1
ATOM 881 C CA . ILE A 1 110 ? 7.822 5.297 -4.826 1.00 94.75 110 ILE A CA 1
ATOM 882 C C . ILE A 1 110 ? 7.966 5.713 -6.293 1.00 94.75 110 ILE A C 1
ATOM 884 O O . ILE A 1 110 ? 8.822 5.168 -6.983 1.00 94.75 110 ILE A O 1
ATOM 888 N N . ASN A 1 111 ? 7.224 6.728 -6.748 1.00 93.62 111 ASN A N 1
ATOM 889 C CA . ASN A 1 111 ? 7.365 7.267 -8.103 1.00 93.62 111 ASN A CA 1
ATOM 890 C C . ASN A 1 111 ? 8.775 7.808 -8.344 1.00 93.62 111 ASN A C 1
ATOM 892 O O . ASN A 1 111 ? 9.407 7.469 -9.341 1.00 93.62 111 ASN A O 1
ATOM 896 N N . ARG A 1 112 ? 9.304 8.607 -7.407 1.00 94.38 112 ARG A N 1
ATOM 897 C CA . ARG A 1 112 ? 10.669 9.147 -7.510 1.00 94.38 112 ARG A CA 1
ATOM 898 C C . ARG A 1 112 ? 11.726 8.044 -7.485 1.00 94.38 112 ARG A C 1
ATOM 900 O O . ARG A 1 112 ? 12.687 8.134 -8.243 1.00 94.38 112 ARG A O 1
ATOM 907 N N . LYS A 1 113 ? 11.549 7.024 -6.637 1.00 93.88 113 LYS A N 1
ATOM 908 C CA . LYS A 1 113 ? 12.457 5.872 -6.561 1.00 93.88 113 LYS A CA 1
ATOM 909 C C . LYS A 1 113 ? 12.492 5.126 -7.896 1.00 93.88 113 LYS A C 1
ATOM 911 O O . LYS A 1 113 ? 13.541 5.061 -8.521 1.00 93.88 113 LYS A O 1
ATOM 916 N N . VAL A 1 114 ? 11.333 4.660 -8.359 1.00 90.50 114 VAL A N 1
ATOM 917 C CA . VAL A 1 114 ? 11.202 3.863 -9.587 1.00 90.50 114 VAL A CA 1
ATOM 918 C C . VAL A 1 114 ? 11.664 4.644 -10.819 1.00 90.50 114 VAL A C 1
ATOM 920 O O . VAL A 1 114 ? 12.323 4.090 -11.694 1.00 90.50 114 VAL A O 1
ATOM 923 N N . LEU A 1 115 ? 11.378 5.948 -10.883 1.00 89.75 115 LEU A N 1
ATOM 924 C CA . LEU A 1 115 ? 11.891 6.806 -11.949 1.00 89.75 115 LEU A CA 1
ATOM 925 C C . LEU A 1 115 ? 13.417 6.969 -11.881 1.00 89.75 115 LEU A C 1
ATOM 927 O O . LEU A 1 115 ? 14.081 7.027 -12.913 1.00 89.75 115 LEU A O 1
ATOM 931 N N . GLY A 1 116 ? 13.982 7.050 -10.675 1.00 90.12 116 GLY A N 1
ATOM 932 C CA . GLY A 1 116 ? 15.427 7.051 -10.459 1.00 90.12 116 GLY A CA 1
ATOM 933 C C . GLY A 1 116 ? 16.087 5.775 -10.981 1.00 90.12 116 GLY A C 1
ATOM 934 O O . GLY A 1 116 ? 17.065 5.866 -11.724 1.00 90.12 116 GLY A O 1
ATOM 935 N N . ASP A 1 117 ? 15.507 4.619 -10.660 1.00 87.75 117 ASP A N 1
ATOM 936 C CA . ASP A 1 117 ? 15.971 3.307 -11.122 1.00 87.75 117 ASP A CA 1
ATOM 937 C C . ASP A 1 117 ? 15.899 3.221 -12.662 1.00 87.75 117 ASP A C 1
ATOM 939 O O . ASP A 1 117 ? 16.900 2.941 -13.325 1.00 87.75 117 ASP A O 1
ATOM 943 N N . PHE A 1 118 ? 14.770 3.627 -13.256 1.00 85.69 118 PHE A N 1
ATOM 944 C CA . PHE A 1 118 ? 14.582 3.704 -14.712 1.00 85.69 118 PHE A CA 1
ATOM 945 C C . PHE A 1 118 ? 15.634 4.569 -15.425 1.00 85.69 118 PHE A C 1
ATOM 947 O O . PHE A 1 118 ? 16.191 4.177 -16.458 1.00 85.69 118 PHE A O 1
ATOM 954 N N . ARG A 1 119 ? 15.935 5.752 -14.874 1.00 86.19 119 ARG A N 1
ATOM 955 C CA . ARG A 1 119 ? 16.968 6.654 -15.409 1.00 86.19 119 ARG A CA 1
ATOM 956 C C . ARG A 1 119 ? 18.363 6.035 -15.308 1.00 86.19 119 ARG A C 1
ATOM 958 O O . ARG A 1 119 ? 19.166 6.194 -16.228 1.00 86.19 119 ARG A O 1
ATOM 965 N N . GLY A 1 120 ? 18.651 5.326 -14.215 1.00 79.00 120 GLY A N 1
ATOM 966 C CA . GLY A 1 120 ? 19.921 4.629 -13.996 1.00 79.00 120 GLY A CA 1
ATOM 967 C C . GLY A 1 120 ? 20.199 3.533 -15.030 1.00 79.00 120 GLY A C 1
ATOM 968 O O . GLY A 1 120 ? 21.350 3.314 -15.406 1.00 79.00 120 GLY A O 1
ATOM 969 N N . GLU A 1 121 ? 19.153 2.903 -15.563 1.00 69.50 121 GLU A N 1
ATOM 970 C CA . GLU A 1 121 ? 19.261 1.821 -16.550 1.00 69.50 121 GLU A CA 1
ATOM 971 C C . GLU A 1 121 ? 19.395 2.286 -18.016 1.00 69.50 121 GLU A C 1
ATOM 973 O O . GLU A 1 121 ? 19.456 1.463 -18.936 1.00 69.50 121 GLU A O 1
ATOM 978 N N . ASN A 1 122 ? 19.549 3.596 -18.248 1.00 67.75 122 ASN A N 1
ATOM 979 C CA . ASN A 1 122 ? 19.536 4.266 -19.559 1.00 67.75 122 ASN A CA 1
ATOM 980 C C . ASN A 1 122 ? 18.156 4.299 -20.247 1.00 67.75 122 ASN A C 1
ATOM 982 O O . ASN A 1 122 ? 18.092 4.278 -21.477 1.00 67.75 122 ASN A O 1
ATOM 986 N N . CYS A 1 123 ? 17.065 4.384 -19.475 1.00 66.62 123 CYS A N 1
ATOM 987 C CA . CYS A 1 123 ? 15.700 4.593 -19.979 1.00 66.62 123 CYS A CA 1
ATOM 988 C C . CYS A 1 123 ? 15.288 3.580 -21.059 1.00 66.62 123 CYS A C 1
ATOM 990 O O . CYS A 1 123 ? 14.892 3.952 -22.171 1.00 66.62 123 CYS A O 1
ATOM 992 N N . ARG A 1 124 ? 15.436 2.285 -20.766 1.00 66.88 124 ARG A N 1
ATOM 993 C CA . ARG A 1 124 ? 15.139 1.254 -21.758 1.00 66.88 124 ARG A CA 1
ATOM 994 C C . ARG A 1 124 ? 13.631 1.024 -21.894 1.00 66.88 124 ARG A C 1
ATOM 996 O O . ARG A 1 124 ? 12.921 1.002 -20.891 1.00 66.88 124 ARG A O 1
ATOM 1003 N N . PRO A 1 125 ? 13.123 0.815 -23.118 1.00 65.56 125 PRO A N 1
ATOM 1004 C CA . PRO A 1 125 ? 11.704 0.545 -23.343 1.00 65.56 125 PRO A CA 1
ATOM 1005 C C . PRO A 1 125 ? 11.234 -0.803 -22.768 1.00 65.56 125 PRO A C 1
ATOM 1007 O O . PRO A 1 125 ? 10.031 -1.014 -22.658 1.00 65.56 125 PRO A O 1
ATOM 1010 N N . ASP A 1 126 ? 12.156 -1.701 -22.414 1.00 69.94 126 ASP A N 1
ATOM 1011 C CA . ASP A 1 126 ? 11.911 -2.995 -21.770 1.00 69.94 126 ASP A CA 1
ATOM 1012 C C . ASP A 1 126 ? 12.099 -2.960 -20.245 1.00 69.94 126 ASP A C 1
ATOM 1014 O O . ASP A 1 126 ? 12.175 -4.017 -19.625 1.00 69.94 126 ASP A O 1
ATOM 1018 N N . PHE A 1 127 ? 12.163 -1.770 -19.632 1.00 76.56 127 PHE A N 1
ATOM 1019 C CA . PHE A 1 127 ? 12.257 -1.652 -18.179 1.00 76.56 127 PHE A CA 1
ATOM 1020 C C . PHE A 1 127 ? 11.087 -2.362 -17.492 1.00 76.56 127 PHE A C 1
ATOM 1022 O O . PHE A 1 127 ? 9.912 -2.080 -17.750 1.00 76.56 127 PHE A O 1
ATOM 1029 N N . THR A 1 128 ? 11.430 -3.244 -16.565 1.00 79.12 128 THR A N 1
ATOM 1030 C CA . THR A 1 128 ? 10.499 -3.936 -15.682 1.00 79.12 128 THR A CA 1
ATOM 1031 C C . THR A 1 128 ? 11.014 -3.829 -14.262 1.00 79.12 128 THR A C 1
ATOM 1033 O O . THR A 1 128 ? 12.218 -3.884 -14.041 1.00 79.12 128 THR A O 1
ATOM 1036 N N . LEU A 1 129 ? 10.104 -3.722 -13.298 1.00 84.12 129 LEU A N 1
ATOM 1037 C CA . LEU A 1 129 ? 10.479 -3.838 -11.892 1.00 84.12 129 LEU A CA 1
ATOM 1038 C C . LEU A 1 129 ? 10.970 -5.261 -11.591 1.00 84.12 129 LEU A C 1
ATOM 1040 O O . LEU A 1 129 ? 10.531 -6.214 -12.237 1.00 84.12 129 LEU A O 1
ATOM 1044 N N . ASP A 1 130 ? 11.840 -5.380 -10.587 1.00 84.31 130 ASP A N 1
ATOM 1045 C CA . ASP A 1 130 ? 12.566 -6.612 -10.247 1.00 84.31 130 ASP A CA 1
ATOM 1046 C C . ASP A 1 130 ? 11.652 -7.816 -9.984 1.00 84.31 130 ASP A C 1
ATOM 1048 O O . ASP A 1 130 ? 12.023 -8.960 -10.249 1.00 84.31 130 ASP A O 1
ATOM 1052 N N . SER A 1 131 ? 10.438 -7.571 -9.484 1.00 88.50 131 SER A N 1
ATOM 1053 C CA . SER A 1 131 ? 9.469 -8.623 -9.203 1.00 88.50 131 SER A CA 1
ATOM 1054 C C . SER A 1 131 ? 8.015 -8.212 -9.461 1.00 88.50 131 SER A C 1
ATOM 1056 O O . SER A 1 131 ? 7.637 -7.034 -9.541 1.00 88.50 131 SER A O 1
ATOM 1058 N N . ASN A 1 132 ? 7.142 -9.222 -9.525 1.00 86.31 132 ASN A N 1
ATOM 1059 C CA . ASN A 1 132 ? 5.695 -9.013 -9.498 1.00 86.31 132 ASN A CA 1
ATOM 1060 C C . ASN A 1 132 ? 5.247 -8.340 -8.186 1.00 86.31 132 ASN A C 1
ATOM 1062 O O . ASN A 1 132 ? 4.310 -7.542 -8.201 1.00 86.31 132 ASN A O 1
ATOM 1066 N N . VAL A 1 133 ? 5.930 -8.610 -7.065 1.00 90.12 133 VAL A N 1
ATOM 1067 C CA . VAL A 1 133 ? 5.652 -7.958 -5.777 1.00 90.12 133 VAL A CA 1
ATOM 1068 C C . VAL A 1 133 ? 5.923 -6.459 -5.853 1.00 90.12 133 VAL A C 1
ATOM 1070 O O . VAL A 1 133 ? 5.040 -5.675 -5.498 1.00 90.12 133 VAL A O 1
ATOM 1073 N N . ASP A 1 134 ? 7.068 -6.058 -6.403 1.00 90.25 134 ASP A N 1
ATOM 1074 C CA . ASP A 1 134 ? 7.428 -4.646 -6.578 1.00 90.25 134 ASP A CA 1
ATOM 1075 C C . ASP A 1 134 ? 6.453 -3.932 -7.513 1.00 90.25 134 ASP A C 1
ATOM 1077 O O . ASP A 1 134 ? 6.010 -2.818 -7.230 1.00 90.25 134 ASP A O 1
ATOM 1081 N N . THR A 1 135 ? 6.043 -4.605 -8.591 1.00 87.81 135 THR A N 1
ATOM 1082 C CA . THR A 1 135 ? 5.048 -4.075 -9.532 1.00 87.81 135 THR A CA 1
ATOM 1083 C C . THR A 1 135 ? 3.710 -3.812 -8.853 1.00 87.81 135 THR A C 1
ATOM 1085 O O . THR A 1 135 ? 3.148 -2.720 -8.972 1.00 87.81 135 THR A O 1
ATOM 1088 N N . VAL A 1 136 ? 3.188 -4.786 -8.107 1.00 87.75 136 VAL A N 1
ATOM 1089 C CA . VAL A 1 136 ? 1.911 -4.621 -7.405 1.00 87.75 136 VAL A CA 1
ATOM 1090 C C . VAL A 1 136 ? 2.024 -3.584 -6.290 1.00 87.75 136 VAL A C 1
ATOM 1092 O O . VAL A 1 136 ? 1.088 -2.805 -6.106 1.00 87.75 136 VAL A O 1
ATOM 1095 N N . GLN A 1 137 ? 3.148 -3.531 -5.573 1.00 91.44 137 GLN A N 1
ATOM 1096 C CA . GLN A 1 137 ? 3.380 -2.532 -4.533 1.00 91.44 137 GLN A CA 1
ATOM 1097 C C . GLN A 1 137 ? 3.421 -1.117 -5.115 1.00 91.44 137 GLN A C 1
ATOM 1099 O O . GLN A 1 137 ? 2.733 -0.235 -4.603 1.00 91.44 137 GLN A O 1
ATOM 1104 N N . PHE A 1 138 ? 4.153 -0.906 -6.210 1.00 90.31 138 PHE A N 1
ATOM 1105 C CA . PHE A 1 138 ? 4.197 0.370 -6.924 1.00 90.31 138 PHE A CA 1
ATOM 1106 C C . PHE A 1 138 ? 2.792 0.863 -7.300 1.00 90.31 138 PHE A C 1
ATOM 1108 O O . PHE A 1 138 ? 2.428 2.010 -7.022 1.00 90.31 138 PHE A O 1
ATOM 1115 N N . ILE A 1 139 ? 1.972 -0.023 -7.872 1.00 87.81 139 ILE A N 1
ATOM 1116 C CA . ILE A 1 139 ? 0.596 0.299 -8.272 1.00 87.81 139 ILE A CA 1
ATOM 1117 C C . ILE A 1 139 ? -0.280 0.574 -7.044 1.00 87.81 139 ILE A C 1
ATOM 1119 O O . ILE A 1 139 ? -1.015 1.561 -7.018 1.00 87.81 139 ILE A O 1
ATOM 1123 N N . LEU A 1 140 ? -0.190 -0.260 -6.005 1.00 87.56 140 LEU A N 1
ATOM 1124 C CA . LEU A 1 140 ? -0.983 -0.112 -4.785 1.00 87.56 140 LEU A CA 1
ATOM 1125 C C . LEU A 1 140 ? -0.703 1.213 -4.066 1.00 87.56 140 LEU A C 1
ATOM 1127 O O . LEU A 1 140 ? -1.643 1.856 -3.604 1.00 87.56 140 LEU A O 1
ATOM 1131 N N . LEU A 1 141 ? 0.557 1.637 -3.971 1.00 92.38 141 LEU A N 1
ATOM 1132 C CA . LEU A 1 141 ? 0.914 2.902 -3.322 1.00 92.38 141 LEU A CA 1
ATOM 1133 C C . LEU A 1 141 ? 0.380 4.113 -4.102 1.00 92.38 141 LEU A C 1
ATOM 1135 O O . LEU A 1 141 ? -0.148 5.050 -3.507 1.00 92.38 141 LEU A O 1
ATOM 1139 N N . ASN A 1 142 ? 0.417 4.060 -5.436 1.00 90.25 142 ASN A N 1
ATOM 1140 C CA . ASN A 1 142 ? -0.219 5.069 -6.283 1.00 90.25 142 ASN A CA 1
ATOM 1141 C C . ASN A 1 142 ? -1.750 5.086 -6.123 1.00 90.25 142 ASN A C 1
ATOM 1143 O O . ASN A 1 142 ? -2.359 6.153 -6.036 1.00 90.25 142 ASN A O 1
ATOM 1147 N N . ASP A 1 143 ? -2.393 3.919 -6.044 1.00 86.56 143 ASP A N 1
ATOM 1148 C CA . ASP A 1 143 ? -3.829 3.820 -5.755 1.00 86.56 143 ASP A CA 1
ATOM 1149 C C . ASP A 1 143 ? -4.171 4.450 -4.403 1.00 86.56 143 ASP A C 1
ATOM 1151 O O . ASP A 1 143 ? -5.109 5.243 -4.306 1.00 86.56 143 ASP A O 1
ATOM 1155 N N . ARG A 1 144 ? -3.393 4.132 -3.366 1.00 89.88 144 ARG A N 1
ATOM 1156 C CA . ARG A 1 144 ? -3.585 4.644 -2.007 1.00 89.88 144 ARG A CA 1
ATOM 1157 C C . ARG A 1 144 ? -3.427 6.152 -1.920 1.00 89.88 144 ARG A C 1
ATOM 1159 O O . ARG A 1 144 ? -4.281 6.790 -1.312 1.00 89.88 144 ARG A O 1
ATOM 1166 N N . ALA A 1 145 ? -2.411 6.728 -2.562 1.00 90.00 145 ALA A N 1
ATOM 1167 C CA . ALA A 1 145 ? -2.229 8.177 -2.621 1.00 90.00 145 ALA A CA 1
ATOM 1168 C C . ALA A 1 145 ? -3.468 8.882 -3.199 1.00 90.00 145 ALA A C 1
ATOM 1170 O O . ALA A 1 145 ? -3.962 9.865 -2.639 1.00 90.00 145 ALA A O 1
ATOM 1171 N N . ARG A 1 146 ? -4.031 8.333 -4.284 1.00 85.69 146 ARG A N 1
ATOM 1172 C CA . ARG A 1 146 ? -5.253 8.856 -4.916 1.00 85.69 146 ARG A CA 1
ATOM 1173 C C . ARG A 1 146 ? -6.476 8.703 -4.015 1.00 85.69 146 ARG A C 1
ATOM 1175 O O . ARG A 1 146 ? -7.206 9.673 -3.814 1.00 85.69 146 ARG A O 1
ATOM 1182 N N . VAL A 1 147 ? -6.684 7.513 -3.448 1.00 86.75 147 VAL A N 1
ATOM 1183 C CA . VAL A 1 147 ? -7.811 7.229 -2.545 1.00 86.75 147 VAL A CA 1
ATOM 1184 C C . VAL A 1 147 ? -7.755 8.117 -1.303 1.00 86.75 147 VAL A C 1
ATOM 1186 O O . VAL A 1 147 ? -8.776 8.691 -0.934 1.00 86.75 147 VAL A O 1
ATOM 1189 N N . ALA A 1 148 ? -6.584 8.274 -0.685 1.00 91.56 148 ALA A N 1
ATOM 1190 C CA . ALA A 1 148 ? -6.399 9.108 0.496 1.00 91.56 148 ALA A CA 1
ATOM 1191 C C . ALA A 1 148 ? -6.668 10.588 0.199 1.00 91.56 148 ALA A C 1
ATOM 1193 O O . ALA A 1 148 ? -7.468 11.210 0.899 1.00 91.56 148 ALA A O 1
ATOM 1194 N N . SER A 1 149 ? -6.069 11.132 -0.867 1.00 90.31 149 SER A N 1
ATOM 1195 C CA . SER A 1 149 ? -6.305 12.519 -1.290 1.00 90.31 149 SER A CA 1
ATOM 1196 C C . SER A 1 149 ? -7.789 12.774 -1.557 1.00 90.31 149 SER A C 1
ATOM 1198 O O . SER A 1 149 ? -8.372 13.712 -1.008 1.00 90.31 149 SER A O 1
ATOM 1200 N N . TRP A 1 150 ? -8.438 11.895 -2.328 1.00 87.81 150 TRP A N 1
ATOM 1201 C CA . TRP A 1 150 ? -9.871 11.989 -2.581 1.00 87.81 150 TRP A CA 1
ATOM 1202 C C . TRP A 1 150 ? -10.678 11.942 -1.280 1.00 87.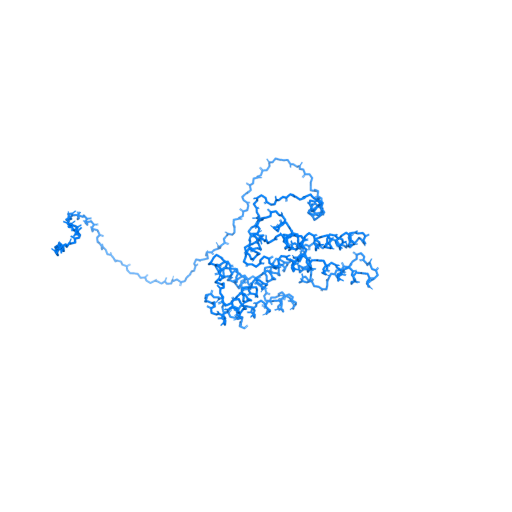81 150 TRP A C 1
ATOM 1204 O O . TRP A 1 150 ? -11.530 12.804 -1.063 1.00 87.81 150 TRP A O 1
ATOM 1214 N N . ALA A 1 151 ? -10.415 10.972 -0.403 1.00 87.88 151 ALA A N 1
ATOM 1215 C CA . ALA A 1 151 ? -11.187 10.764 0.817 1.00 87.88 151 ALA A CA 1
ATOM 1216 C C . ALA A 1 151 ? -11.090 11.954 1.787 1.00 87.88 151 ALA A C 1
ATOM 1218 O O . ALA A 1 151 ? -12.109 12.369 2.349 1.00 87.88 151 ALA A O 1
ATOM 1219 N N . ILE A 1 152 ? -9.891 12.525 1.946 1.00 90.44 152 ILE A N 1
ATOM 1220 C CA . ILE A 1 152 ? -9.636 13.700 2.792 1.00 90.44 152 ILE A CA 1
ATOM 1221 C C . ILE A 1 152 ? -10.318 14.940 2.203 1.00 90.44 152 ILE A C 1
ATOM 1223 O O . ILE A 1 152 ? -11.104 15.611 2.878 1.00 90.44 152 ILE A O 1
ATOM 1227 N N . ASN A 1 153 ? -10.076 15.227 0.922 1.00 86.12 153 ASN A N 1
ATOM 1228 C CA . ASN A 1 153 ? -10.538 16.467 0.294 1.00 86.12 153 ASN A CA 1
ATOM 1229 C C . ASN A 1 153 ? -12.057 16.494 0.083 1.00 86.12 153 ASN A C 1
ATOM 1231 O O . ASN A 1 153 ? -12.690 17.540 0.230 1.00 86.12 153 ASN A O 1
ATOM 1235 N N . SER A 1 154 ? -12.668 15.333 -0.169 1.00 83.31 154 SER A N 1
ATOM 1236 C CA . SER A 1 154 ? -14.126 15.188 -0.276 1.00 83.31 154 SER A CA 1
ATOM 1237 C C . SER A 1 154 ? -14.840 15.041 1.074 1.00 83.31 154 SER A C 1
ATOM 1239 O O . SER A 1 154 ? -16.055 14.844 1.095 1.00 83.31 154 SER A O 1
ATOM 1241 N N . ARG A 1 155 ? -14.116 15.151 2.201 1.00 84.75 155 ARG A N 1
ATOM 1242 C CA . ARG A 1 155 ? -14.654 15.013 3.570 1.00 84.75 155 ARG A CA 1
ATOM 1243 C C . ARG A 1 155 ? -15.348 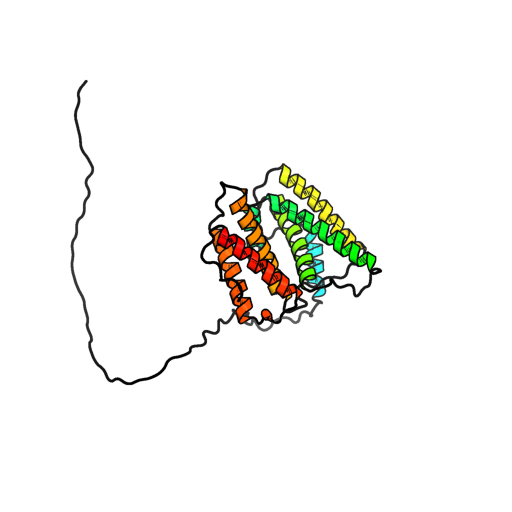13.664 3.817 1.00 84.75 155 ARG A C 1
ATOM 1245 O O . ARG A 1 155 ? -16.264 13.570 4.630 1.00 84.75 155 ARG A O 1
ATOM 1252 N N . ARG A 1 156 ? -14.918 12.610 3.115 1.00 83.69 156 ARG A N 1
ATOM 1253 C CA . ARG A 1 156 ? -15.378 11.224 3.334 1.00 83.69 156 ARG A CA 1
ATOM 1254 C C . ARG A 1 156 ? -14.753 10.598 4.575 1.00 83.69 156 ARG A C 1
ATOM 1256 O O . ARG A 1 156 ? -15.302 9.638 5.114 1.00 83.69 156 ARG A O 1
ATOM 1263 N N . ILE A 1 157 ? -13.634 11.157 5.025 1.00 85.56 157 ILE A N 1
ATOM 1264 C CA . ILE A 1 157 ? -13.064 10.917 6.346 1.00 85.56 157 ILE A CA 1
ATOM 1265 C C . ILE A 1 157 ? -13.049 12.228 7.133 1.00 85.56 157 ILE A C 1
ATOM 1267 O O . ILE A 1 157 ? -12.859 13.305 6.566 1.00 85.56 157 ILE A O 1
ATOM 1271 N N . ASN A 1 158 ? -13.304 12.143 8.439 1.00 86.12 158 ASN A N 1
ATOM 1272 C CA . ASN A 1 158 ? -13.329 13.318 9.301 1.00 86.12 158 ASN A CA 1
ATOM 1273 C C . ASN A 1 158 ? -11.896 13.699 9.697 1.00 86.12 158 ASN A C 1
ATOM 1275 O O . ASN A 1 158 ? -11.237 12.962 10.428 1.00 86.12 158 ASN A O 1
ATOM 1279 N N . THR A 1 159 ? -11.416 14.842 9.213 1.00 88.38 159 THR A N 1
ATOM 1280 C CA . THR A 1 159 ? -10.059 15.351 9.459 1.00 88.38 159 THR A CA 1
ATOM 1281 C C . THR A 1 159 ? -10.091 16.832 9.812 1.00 88.38 159 THR A C 1
ATOM 1283 O O . THR A 1 159 ? -10.980 17.564 9.374 1.00 88.38 159 THR A O 1
ATOM 1286 N N . SER A 1 160 ? -9.092 17.300 10.564 1.00 91.38 160 SER A N 1
ATOM 1287 C CA . SER A 1 160 ? -8.905 18.732 10.810 1.00 91.38 160 SER A CA 1
ATOM 1288 C C . SER A 1 160 ? -8.581 19.483 9.517 1.00 91.38 160 SER A C 1
ATOM 1290 O O . SER A 1 160 ? -8.079 18.906 8.553 1.00 91.38 160 SER A O 1
ATOM 1292 N N . GLU A 1 161 ? -8.803 20.798 9.520 1.00 92.06 161 GLU A N 1
ATOM 1293 C CA . GLU A 1 161 ? -8.429 21.659 8.395 1.00 92.06 161 GLU A CA 1
ATOM 1294 C C . GLU A 1 161 ? -6.937 21.575 8.063 1.00 92.06 161 GLU A C 1
ATOM 1296 O O . GLU A 1 161 ? -6.572 21.513 6.894 1.00 92.06 161 GLU A O 1
ATOM 1301 N N . SER A 1 162 ? -6.091 21.496 9.094 1.00 93.12 162 SER A N 1
ATOM 1302 C CA . SER A 1 162 ? -4.646 21.344 8.928 1.00 93.12 162 SER A CA 1
ATOM 1303 C C . SER A 1 162 ? -4.281 20.082 8.147 1.00 93.12 162 SER A C 1
ATOM 1305 O O . SER A 1 162 ? -3.470 20.161 7.234 1.00 93.12 162 SER A O 1
ATOM 1307 N N . ILE A 1 163 ? -4.915 18.940 8.443 1.00 92.00 163 ILE A N 1
ATOM 1308 C CA . ILE A 1 163 ? -4.686 17.688 7.707 1.00 92.00 163 ILE A CA 1
ATOM 1309 C C . ILE A 1 163 ? -5.126 17.834 6.248 1.00 92.00 163 ILE A C 1
ATOM 1311 O O . ILE A 1 163 ? -4.453 17.318 5.365 1.00 92.00 163 ILE A O 1
ATOM 1315 N N . ARG A 1 164 ? -6.224 18.548 5.967 1.00 92.75 164 ARG A N 1
ATOM 1316 C CA . ARG A 1 164 ? -6.682 18.758 4.581 1.00 92.75 164 ARG A CA 1
ATOM 1317 C C . ARG A 1 164 ? -5.688 19.594 3.781 1.00 92.75 164 ARG A C 1
ATOM 1319 O O . ARG A 1 164 ? -5.285 19.177 2.705 1.00 92.75 164 ARG A O 1
ATOM 1326 N N . GLN A 1 165 ? -5.247 20.721 4.334 1.00 94.19 165 GLN A N 1
ATOM 1327 C CA . GLN A 1 165 ? -4.248 21.582 3.691 1.00 94.19 165 GLN A CA 1
ATOM 1328 C C . GLN A 1 165 ? -2.935 20.829 3.443 1.00 94.19 165 GLN A C 1
ATOM 1330 O O . GLN A 1 165 ? -2.334 20.937 2.379 1.00 94.19 165 GLN A O 1
ATOM 1335 N N . ASP A 1 166 ? -2.511 20.018 4.408 1.00 94.94 166 ASP A N 1
ATOM 1336 C CA . ASP A 1 166 ? -1.294 19.222 4.296 1.00 94.94 166 ASP A CA 1
ATOM 1337 C C . ASP A 1 166 ? -1.441 18.077 3.268 1.00 94.94 166 ASP A C 1
ATOM 1339 O O . ASP A 1 166 ? -0.514 17.768 2.517 1.00 94.94 166 ASP A O 1
ATOM 1343 N N . ALA A 1 167 ? -2.637 17.489 3.155 1.00 93.94 167 ALA A N 1
ATOM 1344 C CA . ALA A 1 167 ? -2.962 16.527 2.104 1.00 93.94 167 ALA A CA 1
ATOM 1345 C C . ALA A 1 167 ? -2.936 17.169 0.711 1.00 93.94 167 ALA A C 1
ATOM 1347 O O . ALA A 1 167 ? -2.415 16.557 -0.217 1.00 93.94 167 ALA A O 1
ATOM 1348 N N . GLU A 1 168 ? -3.455 18.391 0.552 1.00 93.31 168 GLU A N 1
ATOM 1349 C CA . GLU A 1 168 ? -3.399 19.143 -0.710 1.00 93.31 168 GLU A CA 1
ATOM 1350 C C . GLU A 1 168 ? -1.948 19.390 -1.150 1.00 93.31 168 GLU A C 1
ATOM 1352 O O . GLU A 1 168 ? -1.598 19.112 -2.299 1.00 93.31 168 GLU A O 1
ATOM 1357 N N . VAL A 1 169 ? -1.084 19.835 -0.230 1.00 95.31 169 VAL A N 1
ATOM 1358 C CA . VAL A 1 169 ? 0.346 20.057 -0.505 1.00 95.31 169 VAL A CA 1
ATOM 1359 C C . VAL A 1 169 ? 1.041 18.756 -0.908 1.00 95.31 169 VAL A C 1
ATOM 1361 O O . VAL A 1 169 ? 1.701 18.703 -1.947 1.00 95.31 169 VAL A O 1
ATOM 1364 N N . ARG A 1 170 ? 0.868 17.677 -0.133 1.00 96.06 170 ARG A N 1
ATOM 1365 C CA . ARG A 1 170 ? 1.464 16.374 -0.472 1.00 96.06 170 ARG A CA 1
ATOM 1366 C C . ARG A 1 170 ? 0.919 15.810 -1.779 1.00 96.06 170 ARG A C 1
ATOM 1368 O O . ARG A 1 170 ? 1.659 15.183 -2.533 1.00 96.06 170 ARG A O 1
ATOM 1375 N N . PHE A 1 171 ? -0.358 16.036 -2.074 1.00 94.38 171 PHE A N 1
ATOM 1376 C CA . PHE A 1 171 ? -0.958 15.551 -3.308 1.00 94.38 171 PHE A CA 1
ATOM 1377 C C . PHE A 1 171 ? -0.423 16.293 -4.532 1.00 94.38 171 PHE A C 1
ATOM 1379 O O . PHE A 1 171 ? -0.213 15.664 -5.565 1.00 94.38 171 PHE A O 1
ATOM 1386 N N . ALA A 1 172 ? -0.117 17.588 -4.417 1.00 94.00 172 ALA A N 1
ATOM 1387 C CA . ALA A 1 172 ? 0.579 18.320 -5.473 1.00 94.00 172 ALA A CA 1
ATOM 1388 C C . ALA A 1 172 ? 1.974 17.724 -5.755 1.00 94.00 172 ALA A C 1
ATOM 1390 O O . ALA A 1 172 ? 2.352 17.550 -6.914 1.00 94.00 172 ALA A O 1
ATOM 1391 N N . GLU A 1 173 ? 2.713 17.332 -4.713 1.00 94.56 173 GLU A N 1
ATOM 1392 C CA . GLU A 1 173 ? 3.999 16.633 -4.859 1.00 94.56 173 GLU A CA 1
ATOM 1393 C C . GLU A 1 173 ? 3.848 15.244 -5.498 1.00 94.56 173 GLU A C 1
ATOM 1395 O O . GLU A 1 173 ? 4.625 14.873 -6.383 1.00 94.56 173 GLU A O 1
ATOM 1400 N N . TYR A 1 174 ? 2.819 14.491 -5.107 1.00 95.06 174 TYR A N 1
ATOM 1401 C CA . TYR A 1 174 ? 2.461 13.231 -5.756 1.00 95.06 174 TYR A CA 1
ATOM 1402 C C . TYR A 1 174 ? 2.163 13.430 -7.249 1.00 95.06 174 TYR A C 1
ATOM 1404 O O . TYR A 1 174 ? 2.767 12.760 -8.089 1.00 95.06 174 TYR A O 1
ATOM 1412 N N . GLN A 1 175 ? 1.301 14.389 -7.597 1.00 93.25 175 GLN A N 1
ATOM 1413 C CA . GLN A 1 175 ? 0.954 14.700 -8.986 1.00 93.25 175 GLN A CA 1
ATOM 1414 C C . GLN A 1 175 ? 2.185 15.091 -9.801 1.00 93.25 175 GLN A C 1
ATOM 1416 O O . GLN A 1 175 ? 2.364 14.599 -10.913 1.00 93.25 175 GLN A O 1
ATOM 1421 N N . LYS A 1 176 ? 3.065 15.922 -9.236 1.00 92.50 176 LYS A N 1
ATOM 1422 C CA . LYS A 1 176 ? 4.332 16.286 -9.871 1.00 92.50 176 LYS A CA 1
ATOM 1423 C C . LYS A 1 176 ? 5.182 15.050 -10.172 1.00 92.50 176 LYS A C 1
ATOM 1425 O O . LYS A 1 176 ? 5.632 14.900 -11.303 1.00 92.50 176 LYS A O 1
ATOM 1430 N N . SER A 1 177 ? 5.346 14.139 -9.209 1.00 92.44 177 SER A N 1
ATOM 1431 C CA . SER A 1 177 ? 6.116 12.903 -9.421 1.00 92.44 177 SER A CA 1
ATOM 1432 C C . SER A 1 177 ? 5.524 12.015 -10.526 1.00 92.44 177 SER A C 1
ATOM 1434 O O . SER A 1 177 ? 6.261 11.487 -11.354 1.00 92.44 177 SER A O 1
ATOM 1436 N N . ALA A 1 178 ? 4.194 11.900 -10.597 1.00 89.19 178 ALA A N 1
ATOM 1437 C CA . ALA A 1 178 ? 3.516 11.125 -11.633 1.00 89.19 178 ALA A CA 1
ATOM 1438 C C . ALA A 1 178 ? 3.660 11.773 -13.024 1.00 89.19 178 ALA A C 1
ATOM 1440 O O . ALA A 1 178 ? 3.880 11.080 -14.020 1.00 89.19 178 ALA A O 1
ATOM 1441 N N . LEU A 1 179 ? 3.589 13.108 -13.097 1.00 88.69 179 LEU A N 1
ATOM 1442 C CA . LEU A 1 179 ? 3.827 13.861 -14.331 1.00 88.69 179 LEU A CA 1
ATOM 1443 C C . LEU A 1 179 ? 5.269 13.710 -14.824 1.00 88.69 179 LEU A C 1
ATOM 1445 O O . LEU A 1 179 ? 5.478 13.581 -16.027 1.00 88.69 179 LEU A O 1
ATOM 1449 N N . GLU A 1 180 ? 6.252 13.685 -13.921 1.00 88.38 180 GLU A N 1
ATOM 1450 C CA . GLU A 1 180 ? 7.652 13.422 -14.276 1.00 88.38 180 GLU A CA 1
ATOM 1451 C C . GLU A 1 180 ? 7.820 12.028 -14.900 1.00 88.38 180 GLU A C 1
ATOM 1453 O O . GLU A 1 180 ? 8.435 11.910 -15.959 1.00 88.38 180 GLU A O 1
ATOM 1458 N N . MET A 1 181 ? 7.204 10.990 -14.321 1.00 87.56 181 MET A N 1
ATOM 1459 C CA . MET A 1 181 ? 7.217 9.642 -14.911 1.00 87.56 181 MET A CA 1
ATOM 1460 C C . MET A 1 181 ? 6.598 9.623 -16.314 1.00 87.56 181 MET A C 1
ATOM 1462 O O . MET A 1 181 ? 7.154 9.027 -17.239 1.00 87.56 181 MET A O 1
ATOM 1466 N N . SER A 1 182 ? 5.469 10.316 -16.499 1.00 84.81 182 SER A N 1
ATOM 1467 C CA . SER A 1 182 ? 4.821 10.432 -17.808 1.00 84.81 182 SER A CA 1
ATOM 1468 C C . SER A 1 182 ? 5.682 11.190 -18.822 1.00 84.81 182 SER A C 1
ATOM 1470 O O . SER A 1 182 ? 5.722 10.802 -19.990 1.00 84.81 182 SER A O 1
ATOM 1472 N N . ALA A 1 183 ? 6.357 12.265 -18.406 1.00 85.12 183 ALA A N 1
ATOM 1473 C CA . ALA A 1 183 ? 7.216 13.065 -19.277 1.00 85.12 183 ALA A CA 1
ATOM 1474 C C . ALA A 1 183 ? 8.412 12.256 -19.801 1.00 85.12 183 ALA A C 1
ATOM 1476 O O . ALA A 1 183 ? 8.823 12.429 -20.949 1.00 85.12 183 ALA A O 1
ATOM 1477 N N . GLU A 1 184 ? 8.920 11.327 -18.992 1.00 84.25 184 GLU A N 1
ATOM 1478 C CA . GLU A 1 184 ? 10.021 10.431 -19.360 1.00 84.25 184 GLU A CA 1
ATOM 1479 C C . GLU A 1 184 ? 9.581 9.152 -20.064 1.00 84.25 184 GLU A C 1
ATOM 1481 O O . GLU A 1 184 ? 10.415 8.307 -20.385 1.00 84.25 184 GLU A O 1
ATOM 1486 N N . ARG A 1 185 ? 8.283 9.035 -20.376 1.00 83.31 185 ARG A N 1
ATOM 1487 C CA . ARG A 1 185 ? 7.701 7.873 -21.057 1.00 83.31 185 ARG A CA 1
ATOM 1488 C C . ARG A 1 185 ? 7.975 6.572 -20.304 1.00 83.31 185 ARG A C 1
ATOM 1490 O O . ARG A 1 185 ? 8.221 5.543 -20.933 1.00 83.31 185 ARG A O 1
ATOM 1497 N N . PHE A 1 186 ? 7.922 6.629 -18.972 1.00 82.00 186 PHE A N 1
ATOM 1498 C CA . PHE A 1 186 ? 8.000 5.435 -18.144 1.00 82.00 186 PHE A CA 1
ATOM 1499 C C . PHE A 1 186 ? 6.958 4.405 -18.630 1.00 82.00 186 PHE A C 1
ATOM 1501 O O . PHE A 1 186 ? 5.806 4.789 -18.881 1.00 82.00 186 PHE A O 1
ATOM 1508 N N . PRO A 1 187 ? 7.341 3.129 -18.824 1.00 74.44 187 PRO A N 1
ATOM 1509 C CA . PRO A 1 187 ? 6.454 2.131 -19.404 1.00 74.44 187 PRO A CA 1
ATOM 1510 C C . PRO A 1 187 ? 5.217 1.900 -18.535 1.00 74.44 187 PRO A C 1
ATOM 1512 O O . PRO A 1 187 ? 5.234 2.027 -17.312 1.00 74.44 187 PRO A O 1
ATOM 1515 N N . THR A 1 188 ? 4.110 1.545 -19.182 1.00 68.75 188 THR A N 1
ATOM 1516 C CA . THR A 1 188 ? 2.869 1.252 -18.466 1.00 68.75 188 THR A CA 1
ATOM 1517 C C . THR A 1 188 ? 2.965 -0.104 -17.773 1.00 68.75 188 THR A C 1
ATOM 1519 O O . THR A 1 188 ? 3.027 -1.148 -18.418 1.00 68.75 188 THR A O 1
ATOM 1522 N N . SER A 1 189 ? 2.950 -0.098 -16.441 1.00 65.75 189 SER A N 1
ATOM 1523 C CA . SER A 1 189 ? 2.897 -1.327 -15.647 1.00 65.75 189 SER A CA 1
ATOM 1524 C C . SER A 1 189 ? 1.472 -1.878 -15.634 1.00 65.75 189 SER A C 1
ATOM 1526 O O . SER A 1 189 ? 0.557 -1.243 -15.107 1.00 65.75 189 SER A O 1
ATOM 1528 N N . ASN A 1 190 ? 1.257 -3.066 -16.202 1.00 62.19 190 ASN A N 1
ATOM 1529 C CA . ASN A 1 190 ? -0.045 -3.728 -16.144 1.00 62.19 190 ASN A CA 1
ATOM 1530 C C . ASN A 1 190 ? -0.203 -4.462 -14.789 1.00 62.19 190 ASN A C 1
ATOM 1532 O O . ASN A 1 190 ? 0.613 -5.316 -14.464 1.00 62.19 190 ASN A O 1
ATOM 1536 N N . PRO A 1 191 ? -1.245 -4.179 -13.985 1.00 53.25 191 PRO A N 1
ATOM 1537 C CA . PRO A 1 191 ? -1.446 -4.815 -12.678 1.00 53.25 191 PRO A CA 1
ATOM 1538 C C . PRO A 1 191 ? -1.855 -6.295 -12.717 1.00 53.25 191 PRO A C 1
ATOM 1540 O O . PRO A 1 191 ? -1.953 -6.906 -11.657 1.00 53.25 191 PRO A O 1
ATOM 1543 N N . TYR A 1 192 ? -2.146 -6.869 -13.888 1.00 60.59 192 TYR A N 1
ATOM 1544 C CA . TYR A 1 192 ? -2.705 -8.223 -14.020 1.00 60.59 192 TYR A CA 1
ATOM 1545 C C . TYR A 1 192 ? -1.874 -9.140 -14.920 1.00 60.59 192 TYR A C 1
ATOM 1547 O O . TYR A 1 192 ? -2.422 -10.034 -15.562 1.00 60.59 192 TYR A O 1
ATOM 1555 N N . VAL A 1 193 ? -0.564 -8.905 -15.025 1.00 63.09 193 VAL A N 1
ATOM 1556 C CA . VAL A 1 193 ? 0.281 -9.702 -15.934 1.00 63.09 193 VAL A CA 1
ATOM 1557 C C . VAL A 1 193 ? 0.533 -11.114 -15.410 1.00 63.09 193 VAL A C 1
ATOM 1559 O O . VAL A 1 193 ? 0.853 -11.989 -16.208 1.00 63.09 193 VAL A O 1
ATOM 1562 N N . SER A 1 194 ? 0.378 -11.356 -14.101 1.00 75.62 194 SER A N 1
ATOM 1563 C CA . SER A 1 194 ? 0.636 -12.664 -13.496 1.00 75.62 194 SER A CA 1
ATOM 1564 C C . SER A 1 194 ? -0.532 -13.175 -12.647 1.00 75.62 194 SER A C 1
ATOM 1566 O O . SER A 1 194 ? -1.329 -12.405 -12.101 1.00 75.62 194 SER A O 1
ATOM 1568 N N . LEU A 1 195 ? -0.602 -14.503 -12.504 1.00 82.31 195 LEU A N 1
ATOM 1569 C CA . LEU A 1 195 ? -1.529 -15.180 -11.589 1.00 82.31 195 LEU A CA 1
ATOM 1570 C C . LEU A 1 195 ? -1.320 -14.736 -10.130 1.00 82.31 195 LEU A C 1
ATOM 1572 O O . LEU A 1 195 ? -2.268 -14.713 -9.348 1.00 82.31 195 LEU A O 1
ATOM 1576 N N . GLU A 1 196 ? -0.103 -14.310 -9.786 1.00 84.06 196 GLU A N 1
ATOM 1577 C CA . GLU A 1 196 ? 0.275 -13.871 -8.445 1.00 84.06 196 GLU A CA 1
ATOM 1578 C C . GLU A 1 196 ? -0.190 -12.443 -8.125 1.00 84.06 196 GLU A C 1
ATOM 1580 O O . GLU A 1 196 ? -0.295 -12.082 -6.957 1.00 84.06 196 GLU A O 1
ATOM 1585 N N . SER A 1 197 ? -0.487 -11.593 -9.119 1.00 83.12 197 SER A N 1
ATOM 1586 C CA . SER A 1 197 ? -0.708 -10.159 -8.869 1.00 83.12 197 SER A CA 1
ATOM 1587 C C . SER A 1 197 ? -1.878 -9.872 -7.914 1.00 83.12 197 SER A C 1
ATOM 1589 O O . SER A 1 197 ? -1.783 -9.001 -7.044 1.00 83.12 197 SER A O 1
ATOM 1591 N N . ARG A 1 198 ? -2.984 -10.619 -8.037 1.00 82.44 198 ARG A N 1
ATOM 1592 C CA . ARG A 1 198 ? -4.145 -10.506 -7.133 1.00 82.44 198 ARG A CA 1
ATOM 1593 C C . ARG A 1 198 ? -3.811 -10.992 -5.709 1.00 82.44 198 ARG A C 1
ATOM 1595 O O . ARG A 1 198 ? -3.990 -10.190 -4.790 1.00 82.44 198 ARG A O 1
ATOM 1602 N N . PRO A 1 199 ? -3.290 -12.222 -5.517 1.00 84.69 199 PRO A N 1
ATOM 1603 C CA . PRO A 1 199 ? -2.765 -12.696 -4.233 1.00 84.69 199 PRO A CA 1
ATOM 1604 C C . PRO A 1 199 ? -1.811 -11.705 -3.552 1.00 84.69 199 PRO A C 1
ATOM 1606 O O . PRO A 1 199 ? -2.010 -11.341 -2.391 1.00 84.69 199 PRO A O 1
ATOM 1609 N N . THR A 1 200 ? -0.829 -11.186 -4.294 1.00 87.25 200 THR A N 1
ATOM 1610 C CA . THR A 1 200 ? 0.146 -10.204 -3.803 1.00 87.25 200 THR A CA 1
ATOM 1611 C C . THR A 1 200 ? -0.541 -8.952 -3.273 1.00 87.25 200 THR A C 1
ATOM 1613 O O . THR A 1 200 ? -0.234 -8.480 -2.177 1.00 87.25 200 THR A O 1
ATOM 1616 N N . ARG A 1 201 ? -1.510 -8.411 -4.022 1.00 86.88 201 ARG A N 1
ATOM 1617 C CA . ARG A 1 201 ? -2.248 -7.212 -3.607 1.00 86.88 201 ARG A CA 1
ATOM 1618 C C . ARG A 1 201 ? -3.026 -7.456 -2.317 1.00 86.88 201 ARG A C 1
ATOM 1620 O O . ARG A 1 201 ? -3.024 -6.594 -1.440 1.00 86.88 201 ARG A O 1
ATOM 1627 N N . SER A 1 202 ? -3.673 -8.615 -2.191 1.00 85.38 202 SER A N 1
ATOM 1628 C CA . SER A 1 202 ? -4.400 -8.998 -0.977 1.00 85.38 202 SER A CA 1
ATOM 1629 C C . SER A 1 202 ? -3.473 -9.095 0.235 1.00 85.38 202 SER A C 1
ATOM 1631 O O . SER A 1 202 ? -3.787 -8.514 1.273 1.00 85.38 202 SER A O 1
ATOM 1633 N N . LEU A 1 203 ? -2.306 -9.732 0.093 1.00 87.94 203 LEU A N 1
ATOM 1634 C CA . LEU A 1 203 ? -1.319 -9.824 1.173 1.00 87.94 203 LEU A CA 1
ATOM 1635 C C . LEU A 1 203 ? -0.794 -8.454 1.605 1.00 87.94 203 LEU A C 1
ATOM 1637 O O . LEU A 1 203 ? -0.747 -8.181 2.802 1.00 87.94 203 LEU A O 1
ATOM 1641 N N . LEU A 1 204 ? -0.446 -7.575 0.659 1.00 89.25 204 LEU A N 1
ATOM 1642 C CA . LEU A 1 204 ? 0.020 -6.218 0.970 1.00 89.25 204 LEU A CA 1
ATOM 1643 C C . LEU A 1 204 ? -1.038 -5.425 1.747 1.00 89.25 204 LEU A C 1
ATOM 1645 O O . LEU A 1 204 ? -0.741 -4.867 2.802 1.00 89.25 204 LEU A O 1
ATOM 1649 N N . ILE A 1 205 ? -2.286 -5.415 1.262 1.00 87.44 205 ILE A N 1
ATOM 1650 C CA . ILE A 1 205 ? -3.387 -4.715 1.935 1.00 87.44 205 ILE A CA 1
ATOM 1651 C C . ILE A 1 205 ? -3.601 -5.282 3.338 1.00 87.44 205 ILE A C 1
ATOM 1653 O O . ILE A 1 205 ? -3.639 -4.517 4.299 1.00 87.44 205 ILE A O 1
ATOM 1657 N N . SER A 1 206 ? -3.706 -6.605 3.466 1.00 87.38 206 SER A N 1
ATOM 1658 C CA . SER A 1 206 ? -3.979 -7.248 4.750 1.00 87.38 206 SER A CA 1
ATOM 1659 C C . SER A 1 206 ? -2.843 -7.074 5.751 1.00 87.38 206 SER A C 1
ATOM 1661 O O . SER A 1 206 ? -3.104 -6.806 6.917 1.00 87.38 206 SER A O 1
ATOM 1663 N N . ARG A 1 207 ? -1.582 -7.189 5.318 1.00 92.31 207 ARG A N 1
ATOM 1664 C CA . ARG A 1 207 ? -0.408 -7.012 6.184 1.00 92.31 207 ARG A CA 1
ATOM 1665 C C . ARG A 1 207 ? -0.369 -5.603 6.760 1.00 92.31 207 ARG A C 1
ATOM 1667 O O . ARG A 1 207 ? -0.160 -5.434 7.958 1.00 92.31 207 ARG A O 1
ATOM 1674 N N . ASP A 1 208 ? -0.557 -4.598 5.912 1.00 88.44 208 ASP A N 1
ATOM 1675 C CA . ASP A 1 208 ? -0.510 -3.201 6.346 1.00 88.44 208 ASP A CA 1
ATOM 1676 C C . ASP A 1 208 ? -1.679 -2.882 7.282 1.00 88.44 208 ASP A C 1
ATOM 1678 O O . ASP A 1 208 ? -1.519 -2.154 8.255 1.00 88.44 208 ASP A O 1
ATOM 1682 N N . PHE A 1 209 ? -2.837 -3.494 7.039 1.00 86.62 209 PHE A N 1
ATOM 1683 C CA . PHE A 1 209 ? -4.002 -3.378 7.910 1.00 86.62 209 PHE A CA 1
ATOM 1684 C C . PHE A 1 209 ? -3.770 -4.012 9.271 1.00 86.62 209 PHE A C 1
ATOM 1686 O O . PHE A 1 209 ? -4.061 -3.387 10.287 1.00 86.62 209 PHE A O 1
ATOM 1693 N N . ASN A 1 210 ? -3.205 -5.219 9.297 1.00 89.69 210 ASN A N 1
ATOM 1694 C CA . ASN A 1 210 ? -2.859 -5.900 10.536 1.00 89.69 210 ASN A CA 1
ATOM 1695 C C . ASN A 1 210 ? -1.892 -5.050 11.365 1.00 89.69 210 ASN A C 1
ATOM 1697 O O . ASN A 1 210 ? -2.118 -4.835 12.551 1.00 89.69 210 ASN A O 1
ATOM 1701 N N . ARG A 1 211 ? -0.853 -4.495 10.726 1.00 90.25 211 ARG A N 1
ATOM 1702 C CA . ARG A 1 211 ? 0.101 -3.587 11.381 1.00 90.25 211 ARG A CA 1
ATOM 1703 C C . ARG A 1 211 ? -0.566 -2.316 11.888 1.00 90.25 211 ARG A C 1
ATOM 1705 O O . ARG A 1 211 ? -0.335 -1.923 13.021 1.00 90.25 211 ARG A O 1
ATOM 1712 N N . GLY A 1 212 ? -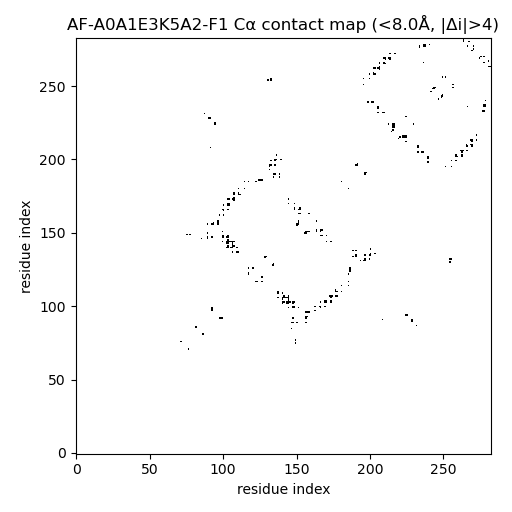1.427 -1.707 11.084 1.00 86.19 212 GLY A N 1
ATOM 1713 C CA . GLY A 1 212 ? -2.145 -0.501 11.465 1.00 86.19 212 GLY A CA 1
ATOM 1714 C C . GLY A 1 212 ? -3.087 -0.695 12.652 1.00 86.19 212 GLY A C 1
ATOM 1715 O O . GLY A 1 212 ? -3.152 0.152 13.537 1.00 86.19 212 GLY A O 1
ATOM 1716 N N . VAL A 1 213 ? -3.803 -1.818 12.690 1.00 86.81 213 VAL A N 1
ATOM 1717 C CA . VAL A 1 213 ? -4.647 -2.207 13.829 1.00 86.81 213 VAL A CA 1
ATOM 1718 C C . VAL A 1 213 ? -3.790 -2.496 15.054 1.00 86.81 213 VAL A C 1
ATOM 1720 O O . VAL A 1 213 ? -4.105 -2.005 16.135 1.00 86.81 213 VAL A O 1
ATOM 1723 N N . LEU A 1 214 ? -2.679 -3.215 14.885 1.00 88.69 214 LEU A N 1
ATOM 1724 C CA . LEU A 1 214 ? -1.723 -3.458 15.959 1.00 88.69 214 LEU A CA 1
ATOM 1725 C C . LEU A 1 214 ? -1.199 -2.142 16.549 1.00 88.69 214 LEU A C 1
ATOM 1727 O O . LEU A 1 214 ? -1.203 -1.994 17.764 1.00 88.69 214 LEU A O 1
ATOM 1731 N N . GLU A 1 215 ? -0.846 -1.162 15.713 1.00 86.75 215 GLU A N 1
ATOM 1732 C CA . GLU A 1 215 ? -0.436 0.177 16.157 1.00 86.75 215 GLU A CA 1
ATOM 1733 C C . GLU A 1 215 ? -1.515 0.860 17.016 1.00 86.75 215 GLU A C 1
ATOM 1735 O O . GLU A 1 215 ? -1.173 1.459 18.034 1.00 86.75 215 GLU A O 1
ATOM 1740 N N . VAL A 1 216 ? -2.809 0.750 16.667 1.00 83.75 216 VAL A N 1
ATOM 1741 C CA . VAL A 1 216 ? -3.902 1.270 17.521 1.00 83.75 216 VAL A CA 1
ATOM 1742 C C . VAL A 1 216 ? -3.923 0.557 18.870 1.00 83.75 216 VAL A C 1
ATOM 1744 O O . VAL A 1 216 ? -4.024 1.207 19.911 1.00 83.75 216 VAL A O 1
ATOM 1747 N N . LEU A 1 217 ? -3.826 -0.774 18.856 1.00 81.31 217 LEU A N 1
ATOM 1748 C CA . LEU A 1 217 ? -3.905 -1.594 20.063 1.00 81.31 217 LEU A CA 1
ATOM 1749 C C . LEU A 1 217 ? -2.720 -1.349 21.007 1.00 81.31 217 LEU A C 1
ATOM 1751 O O . LEU A 1 217 ? -2.907 -1.355 22.223 1.00 81.31 217 LEU A O 1
ATOM 1755 N N . THR A 1 218 ? -1.518 -1.114 20.473 1.00 80.94 218 THR A N 1
ATOM 1756 C CA . THR A 1 218 ? -0.297 -0.980 21.281 1.00 80.94 218 THR A CA 1
ATOM 1757 C C . THR A 1 218 ? 0.033 0.455 21.673 1.00 80.94 218 THR A C 1
ATOM 1759 O O . THR A 1 218 ? 0.555 0.666 22.765 1.00 80.94 218 THR A O 1
ATOM 1762 N N . ASN A 1 219 ? -0.232 1.443 20.809 1.00 71.38 219 ASN A N 1
ATOM 1763 C CA . ASN A 1 219 ? 0.249 2.814 21.018 1.00 71.38 219 ASN A CA 1
ATOM 1764 C C . ASN A 1 219 ? -0.814 3.761 21.585 1.00 71.38 219 ASN A C 1
ATOM 1766 O O . ASN A 1 219 ? -0.444 4.743 22.226 1.00 71.38 219 ASN A O 1
ATOM 1770 N N . ASP A 1 220 ? -2.109 3.487 21.383 1.00 57.41 220 ASP A N 1
ATOM 1771 C CA . ASP A 1 220 ? -3.147 4.501 21.618 1.00 57.41 220 ASP A CA 1
ATOM 1772 C C . ASP A 1 220 ? -3.929 4.353 22.930 1.00 57.41 220 ASP A C 1
ATOM 1774 O O . ASP A 1 220 ? -4.691 5.261 23.250 1.00 57.41 220 ASP A O 1
ATOM 1778 N N . GLY A 1 221 ? -3.755 3.272 23.705 1.00 46.06 221 GLY A N 1
ATOM 1779 C CA . GLY A 1 221 ? -4.196 3.103 25.111 1.00 46.06 221 GLY A CA 1
ATOM 1780 C C . GLY A 1 221 ? -5.677 3.364 25.475 1.00 46.06 221 GLY A C 1
ATOM 1781 O O . GLY A 1 221 ? -6.071 3.127 26.614 1.00 46.06 221 GLY A O 1
ATOM 1782 N N . LEU A 1 222 ? -6.496 3.870 24.549 1.00 46.84 222 LEU A N 1
ATOM 1783 C CA . LEU A 1 222 ? -7.816 4.468 24.782 1.00 46.84 222 LEU A CA 1
ATOM 1784 C C . LEU A 1 222 ? -8.773 4.330 23.584 1.00 46.84 222 LEU A C 1
ATOM 1786 O O . LEU A 1 222 ? -9.969 4.566 23.750 1.00 46.84 222 LEU A O 1
ATOM 1790 N N . LYS A 1 223 ? -8.303 3.947 22.387 1.00 60.19 223 LYS A N 1
ATOM 1791 C CA . LYS A 1 223 ? -9.180 3.677 21.238 1.00 60.19 223 LYS A CA 1
ATOM 1792 C C . LYS A 1 223 ? -9.350 2.179 21.040 1.00 60.19 223 LYS A C 1
ATOM 1794 O O . LYS A 1 223 ? -8.458 1.500 20.543 1.00 60.19 223 LYS A O 1
ATOM 1799 N N . ALA A 1 224 ? -10.528 1.681 21.402 1.00 70.25 224 ALA A N 1
ATOM 1800 C CA . ALA A 1 224 ? -10.977 0.387 20.920 1.00 70.25 224 ALA A CA 1
ATOM 1801 C C . ALA A 1 224 ? -11.058 0.438 19.388 1.00 70.25 224 ALA A C 1
ATOM 1803 O O . ALA A 1 224 ? -11.604 1.385 18.814 1.00 70.25 224 ALA A O 1
ATOM 1804 N N . VAL A 1 225 ? -10.492 -0.570 18.730 1.00 76.94 225 VAL A N 1
ATOM 1805 C CA . VAL A 1 225 ? -10.686 -0.771 17.294 1.00 76.94 225 VAL A CA 1
ATOM 1806 C C . VAL A 1 225 ? -12.182 -1.061 17.074 1.00 76.94 225 VAL A C 1
ATOM 1808 O O . VAL A 1 225 ? -12.739 -1.860 17.828 1.00 76.94 225 VAL A O 1
ATOM 1811 N N . PRO A 1 226 ? -12.857 -0.402 16.114 1.00 80.81 226 PRO A N 1
ATOM 1812 C CA . PRO A 1 226 ? -14.274 -0.643 15.839 1.00 80.81 226 PRO A CA 1
ATOM 1813 C C . PRO A 1 226 ? -14.571 -2.101 15.448 1.00 80.81 226 PRO A C 1
ATOM 1815 O O . PRO A 1 226 ? -13.772 -2.727 14.748 1.00 80.81 226 PRO A O 1
ATOM 1818 N N . ASP A 1 227 ? -15.716 -2.647 15.871 1.00 81.56 227 ASP A N 1
ATOM 1819 C CA . ASP A 1 227 ? -16.082 -4.062 15.652 1.00 81.56 227 ASP A CA 1
ATOM 1820 C C . ASP A 1 227 ? -16.171 -4.454 14.166 1.00 81.56 227 ASP A C 1
ATOM 1822 O O . ASP A 1 227 ? -15.865 -5.587 13.785 1.00 81.56 227 ASP A O 1
ATOM 1826 N N . ASP A 1 228 ? -16.558 -3.517 13.301 1.00 79.00 228 ASP A N 1
ATOM 1827 C CA . ASP A 1 228 ? -16.583 -3.691 11.848 1.00 79.00 228 ASP A CA 1
ATOM 1828 C C . ASP A 1 228 ? -15.167 -3.811 11.265 1.00 79.00 228 ASP A C 1
ATOM 1830 O O . ASP A 1 228 ? -14.916 -4.652 10.397 1.00 79.00 228 ASP A O 1
ATOM 1834 N N . VAL A 1 229 ? -14.214 -3.036 11.792 1.00 79.12 229 VAL A N 1
ATOM 1835 C CA . VAL A 1 229 ? -12.793 -3.143 11.431 1.00 79.12 229 VAL A CA 1
ATOM 1836 C C . VAL A 1 229 ? -12.216 -4.464 11.9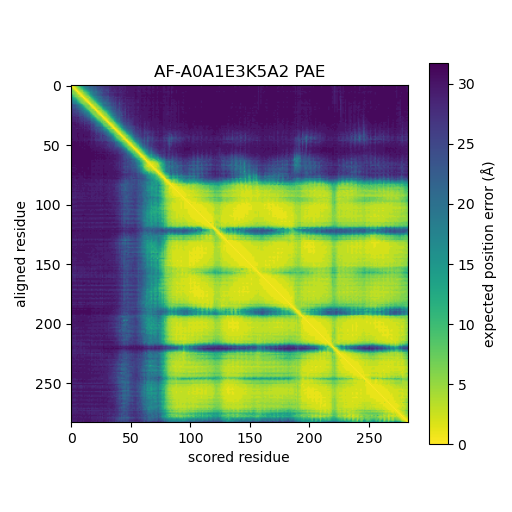42 1.00 79.12 229 VAL A C 1
ATOM 1838 O O . VAL A 1 229 ? -11.548 -5.161 11.177 1.00 79.12 229 VAL A O 1
ATOM 1841 N N . TRP A 1 230 ? -12.533 -4.859 13.181 1.00 81.50 230 TRP A N 1
ATOM 1842 C CA . TRP A 1 230 ? -12.168 -6.171 13.734 1.00 81.50 230 TRP A CA 1
ATOM 1843 C C . TRP A 1 230 ? -12.638 -7.319 12.847 1.00 81.50 230 TRP A C 1
ATOM 1845 O O . TRP A 1 230 ? -11.845 -8.184 12.472 1.00 81.50 230 TRP A O 1
ATOM 1855 N N . SER A 1 231 ? -13.923 -7.315 12.498 1.00 81.44 231 SER A N 1
ATOM 1856 C CA . SER A 1 231 ? -14.536 -8.360 11.678 1.00 81.44 231 SER A CA 1
ATOM 1857 C C . SER A 1 231 ? -13.908 -8.391 10.287 1.00 81.44 231 SER A C 1
ATOM 1859 O O . SER A 1 231 ? -13.456 -9.442 9.841 1.00 81.44 231 SER A O 1
ATOM 1861 N N . SER A 1 232 ? -13.726 -7.228 9.648 1.00 80.06 232 SER A N 1
ATOM 1862 C CA . SER A 1 232 ? -13.078 -7.163 8.335 1.00 80.06 232 SER A CA 1
ATOM 1863 C C . SER A 1 232 ? -11.632 -7.668 8.350 1.00 80.06 232 SER A C 1
ATOM 1865 O O . SER A 1 232 ? -11.171 -8.174 7.324 1.00 80.06 232 SER A O 1
ATOM 1867 N N . VAL A 1 233 ? -10.892 -7.490 9.447 1.00 83.31 233 VAL A N 1
ATOM 1868 C CA . VAL A 1 233 ? -9.517 -7.996 9.583 1.00 83.31 233 VAL A CA 1
ATOM 1869 C C . VAL A 1 233 ? -9.523 -9.513 9.746 1.00 83.31 233 VAL A C 1
ATOM 1871 O O . VAL A 1 233 ? -8.745 -10.188 9.071 1.00 83.31 233 VAL A O 1
ATOM 1874 N N . ARG A 1 234 ? -10.421 -10.070 10.573 1.00 83.75 234 ARG A N 1
ATOM 1875 C CA . ARG A 1 234 ? -10.579 -11.531 10.707 1.00 83.75 234 ARG A CA 1
ATOM 1876 C C . ARG A 1 234 ? -10.939 -12.172 9.375 1.00 83.75 234 ARG A C 1
ATOM 1878 O O . ARG A 1 234 ? -10.206 -13.038 8.904 1.00 83.75 234 ARG A O 1
ATOM 1885 N N . ASP A 1 235 ? -12.003 -11.685 8.741 1.00 81.25 235 ASP A N 1
ATOM 1886 C CA . ASP A 1 235 ? -12.522 -12.240 7.493 1.00 81.25 235 ASP A CA 1
ATOM 1887 C C . ASP A 1 235 ? -11.465 -12.205 6.394 1.00 81.25 235 ASP A C 1
ATOM 1889 O O . ASP A 1 235 ? -11.276 -13.174 5.659 1.00 81.25 235 ASP A O 1
ATOM 1893 N N . HIS A 1 236 ? -10.726 -11.098 6.284 1.00 81.75 236 HIS A N 1
ATOM 1894 C CA . HIS A 1 236 ? -9.722 -10.996 5.238 1.00 81.75 236 HIS A CA 1
ATOM 1895 C C . HIS A 1 236 ? -8.538 -11.929 5.465 1.00 81.75 236 HIS A C 1
ATOM 1897 O O . HIS A 1 236 ? -8.086 -12.567 4.513 1.00 81.75 236 HIS A O 1
ATOM 1903 N N . ASN A 1 237 ? -8.063 -12.031 6.708 1.00 86.00 237 ASN A N 1
ATOM 1904 C CA . ASN A 1 237 ? -6.976 -12.939 7.034 1.00 86.00 237 ASN A CA 1
ATOM 1905 C C . ASN A 1 237 ? -7.396 -14.406 6.838 1.00 86.00 237 ASN A C 1
ATOM 1907 O O . ASN A 1 237 ? -6.617 -15.194 6.304 1.00 86.00 237 ASN A O 1
ATOM 1911 N N . ALA A 1 238 ? -8.636 -14.758 7.196 1.00 83.19 238 ALA A N 1
ATOM 1912 C CA . ALA A 1 238 ? -9.199 -16.085 6.963 1.00 83.19 238 ALA A CA 1
ATOM 1913 C C . ALA A 1 238 ? -9.267 -16.426 5.470 1.00 83.19 238 ALA A C 1
ATOM 1915 O O . ALA A 1 238 ? -8.785 -17.482 5.069 1.00 83.19 238 ALA A O 1
ATOM 1916 N N . VAL A 1 239 ? -9.771 -15.510 4.636 1.00 83.12 239 VAL A N 1
ATOM 1917 C CA . VAL A 1 239 ? -9.816 -15.698 3.176 1.00 83.12 239 VAL A CA 1
ATOM 1918 C C . VAL A 1 239 ? -8.415 -15.860 2.587 1.00 83.12 239 VAL A C 1
ATOM 1920 O O . VAL A 1 239 ? -8.207 -16.731 1.748 1.00 83.12 239 VAL A O 1
ATOM 1923 N N . ILE A 1 240 ? -7.439 -15.052 3.014 1.00 84.25 240 ILE A N 1
ATOM 1924 C CA . ILE A 1 240 ? -6.055 -15.178 2.534 1.00 84.25 240 ILE A CA 1
ATOM 1925 C C . ILE A 1 240 ? -5.475 -16.536 2.909 1.00 84.25 240 ILE A C 1
ATOM 1927 O O . ILE A 1 240 ? -4.874 -17.181 2.053 1.00 84.25 240 ILE A O 1
ATOM 1931 N N . ARG A 1 241 ? -5.665 -16.984 4.157 1.00 85.00 241 ARG A N 1
ATOM 1932 C CA . ARG A 1 241 ? -5.163 -18.290 4.582 1.00 85.00 241 ARG A CA 1
ATOM 1933 C C . ARG A 1 241 ? -5.780 -19.412 3.759 1.00 85.00 241 ARG A C 1
ATOM 1935 O O . ARG A 1 241 ? -5.065 -20.246 3.218 1.00 85.00 241 ARG A O 1
ATOM 1942 N N . ASP A 1 242 ? -7.096 -19.382 3.636 1.00 78.31 242 ASP A N 1
ATOM 1943 C CA . ASP A 1 242 ? -7.847 -20.377 2.893 1.00 78.31 242 ASP A CA 1
ATOM 1944 C C . ASP A 1 242 ? -7.417 -20.461 1.423 1.00 78.31 242 ASP A C 1
ATOM 1946 O O . ASP A 1 242 ? -7.196 -21.541 0.874 1.00 78.31 242 ASP A O 1
ATOM 1950 N N . THR A 1 243 ? -7.233 -19.297 0.798 1.00 80.38 243 THR A N 1
ATOM 1951 C CA . THR A 1 243 ? -6.802 -19.223 -0.598 1.00 80.38 243 THR A CA 1
ATOM 1952 C C . THR A 1 243 ? -5.340 -19.629 -0.755 1.00 80.38 243 THR A C 1
ATOM 1954 O O . THR A 1 243 ? -4.992 -20.203 -1.779 1.00 80.38 243 THR A O 1
ATOM 1957 N N . TYR A 1 244 ? -4.483 -19.394 0.242 1.00 82.25 244 TYR A N 1
ATOM 1958 C CA . TYR A 1 244 ? -3.112 -19.896 0.218 1.00 82.25 244 TYR A CA 1
ATOM 1959 C C . TYR A 1 244 ? -3.083 -21.429 0.242 1.00 82.25 244 TYR A C 1
ATOM 1961 O O . TYR A 1 244 ? -2.450 -22.042 -0.619 1.00 82.25 244 TYR A O 1
ATOM 1969 N N . ASP A 1 245 ? -3.827 -22.035 1.173 1.00 82.25 245 ASP A N 1
ATOM 1970 C CA . ASP A 1 245 ? -3.848 -23.486 1.389 1.00 82.25 245 ASP A CA 1
ATOM 1971 C C . ASP A 1 245 ? -4.487 -24.240 0.203 1.00 82.25 245 ASP A C 1
ATOM 1973 O O . ASP A 1 245 ? -4.048 -25.337 -0.144 1.00 82.25 245 ASP A O 1
ATOM 1977 N N . ARG A 1 246 ? -5.502 -23.656 -0.455 1.00 78.25 246 ARG A N 1
ATOM 1978 C CA . ARG A 1 246 ? -6.210 -24.288 -1.589 1.00 78.25 246 ARG A CA 1
ATOM 1979 C C . ARG A 1 246 ? -5.744 -23.836 -2.974 1.00 78.25 246 ARG A C 1
ATOM 1981 O O . ARG A 1 246 ? -5.972 -24.538 -3.953 1.00 78.25 246 ARG A O 1
ATOM 1988 N N . GLY A 1 247 ? -5.151 -22.652 -3.079 1.00 76.06 247 GLY A N 1
ATOM 1989 C CA . GLY A 1 247 ? -4.908 -21.960 -4.348 1.00 76.06 247 GLY A CA 1
ATOM 1990 C C . GLY A 1 247 ? -3.538 -22.208 -4.970 1.00 76.06 247 GLY A C 1
ATOM 1991 O O . GLY A 1 247 ? -3.197 -21.523 -5.932 1.00 76.06 247 GLY A O 1
ATOM 1992 N N . GLY A 1 248 ? -2.737 -23.126 -4.419 1.00 82.31 248 GLY A N 1
ATOM 1993 C CA . GLY A 1 248 ? -1.384 -23.413 -4.910 1.00 82.31 248 GLY A CA 1
ATOM 1994 C C . GLY A 1 248 ? -0.388 -22.273 -4.675 1.00 82.31 248 GLY A C 1
ATOM 1995 O O . GLY A 1 248 ? 0.644 -22.205 -5.336 1.00 82.31 248 GLY A O 1
ATOM 1996 N N . TRP A 1 249 ? -0.675 -21.360 -3.740 1.00 88.12 249 TRP A N 1
ATOM 1997 C CA . TRP A 1 249 ? 0.165 -20.178 -3.511 1.00 88.12 249 TRP A CA 1
ATOM 1998 C C . TRP A 1 249 ? 1.536 -20.530 -2.928 1.00 88.12 249 TRP A C 1
ATOM 2000 O O . TRP A 1 249 ? 2.442 -19.708 -2.987 1.00 88.12 249 TRP A O 1
ATOM 2010 N N . SER A 1 250 ? 1.720 -21.746 -2.410 1.00 90.19 250 SER A N 1
ATOM 2011 C CA . SER A 1 250 ? 3.022 -22.269 -1.984 1.00 90.19 250 SER A CA 1
ATOM 2012 C C . SER A 1 250 ? 4.032 -22.406 -3.128 1.00 90.19 250 SER A C 1
ATOM 2014 O O . SER A 1 250 ? 5.230 -22.466 -2.874 1.00 90.19 250 SER A O 1
ATOM 2016 N N . GLU A 1 251 ? 3.565 -22.474 -4.378 1.00 91.50 251 GLU A N 1
ATOM 2017 C CA . GLU A 1 251 ? 4.416 -22.594 -5.571 1.00 91.50 251 GLU A CA 1
ATOM 2018 C C . GLU A 1 251 ? 4.779 -21.235 -6.187 1.00 91.50 251 GLU A C 1
ATOM 2020 O O . GLU A 1 251 ? 5.543 -21.173 -7.149 1.00 91.50 251 GLU A O 1
ATOM 2025 N N . PHE A 1 252 ? 4.241 -20.139 -5.643 1.00 92.00 252 PHE A N 1
ATOM 2026 C CA . PHE A 1 252 ? 4.545 -18.789 -6.110 1.00 92.00 252 PHE A CA 1
ATOM 2027 C C . PHE A 1 252 ? 5.978 -18.365 -5.785 1.00 92.00 252 PHE A C 1
ATOM 2029 O O . PHE A 1 252 ? 6.651 -18.964 -4.940 1.00 92.00 252 PHE A O 1
ATOM 2036 N N . SER A 1 253 ? 6.412 -17.298 -6.456 1.00 93.50 253 SER A N 1
ATOM 2037 C CA . SER A 1 253 ? 7.756 -16.718 -6.383 1.00 93.50 253 SER A CA 1
ATOM 2038 C C . SER A 1 253 ? 8.341 -16.589 -4.959 1.00 93.50 253 SER A C 1
ATOM 2040 O O . SER A 1 253 ? 7.608 -16.372 -3.987 1.00 93.50 253 SER A O 1
ATOM 2042 N N . PRO A 1 254 ? 9.678 -16.663 -4.789 1.00 96.12 254 PRO A N 1
ATOM 2043 C CA . PRO A 1 254 ? 10.325 -16.446 -3.489 1.00 96.12 254 PRO A CA 1
ATOM 2044 C C . PRO A 1 254 ? 9.975 -15.099 -2.835 1.00 96.12 254 PRO A C 1
ATOM 2046 O O . PRO A 1 254 ? 9.823 -15.007 -1.612 1.00 96.12 254 PRO A O 1
ATOM 2049 N N . GLU A 1 255 ? 9.810 -14.050 -3.639 1.00 95.00 255 GLU A N 1
ATOM 2050 C CA . GLU A 1 255 ? 9.388 -12.721 -3.196 1.00 95.00 255 GLU A CA 1
ATOM 2051 C C . GLU A 1 255 ? 7.961 -12.765 -2.636 1.00 95.00 255 GLU A C 1
ATOM 2053 O O . GLU A 1 255 ? 7.684 -12.175 -1.586 1.00 95.00 255 GLU A O 1
ATOM 2058 N N . PHE A 1 256 ? 7.068 -13.524 -3.280 1.00 93.69 256 PHE A N 1
ATOM 2059 C CA . PHE A 1 256 ? 5.730 -13.786 -2.762 1.00 93.69 256 PHE A CA 1
ATOM 2060 C C . PHE A 1 256 ? 5.778 -14.536 -1.426 1.00 93.69 256 PHE A C 1
ATOM 2062 O O . PHE A 1 256 ? 5.113 -14.121 -0.477 1.00 93.69 256 PHE A O 1
ATOM 2069 N N . GLN A 1 257 ? 6.596 -15.588 -1.304 1.00 95.81 257 GLN A N 1
ATOM 2070 C CA . GLN A 1 257 ? 6.726 -16.330 -0.040 1.00 95.81 257 GLN A CA 1
ATOM 2071 C C . GLN A 1 257 ? 7.260 -15.445 1.091 1.00 95.81 257 GLN A C 1
ATOM 2073 O O . GLN A 1 257 ? 6.788 -15.512 2.227 1.00 95.81 257 GLN A O 1
ATOM 2078 N N . THR A 1 258 ? 8.193 -14.545 0.778 1.00 96.69 258 THR A N 1
ATOM 2079 C CA . THR A 1 258 ? 8.701 -13.552 1.734 1.00 96.69 258 THR A CA 1
ATOM 2080 C C . THR A 1 258 ? 7.593 -12.593 2.181 1.00 96.69 258 THR A C 1
ATOM 2082 O O . THR A 1 258 ? 7.456 -12.297 3.374 1.00 96.69 258 THR A O 1
ATOM 2085 N N . LEU A 1 259 ? 6.754 -12.132 1.248 1.00 95.44 259 LEU A N 1
ATOM 2086 C CA . LEU A 1 259 ? 5.583 -11.316 1.560 1.00 95.44 259 LEU A CA 1
ATOM 2087 C C . LEU A 1 259 ? 4.568 -12.083 2.422 1.00 95.44 259 LEU A C 1
ATOM 2089 O O . LEU A 1 259 ? 4.052 -11.521 3.390 1.00 95.44 259 LEU A O 1
ATOM 2093 N N . PHE A 1 260 ? 4.311 -13.355 2.117 1.00 94.31 260 PHE A N 1
ATOM 2094 C CA . PHE A 1 260 ? 3.412 -14.215 2.885 1.00 94.31 260 PHE A CA 1
ATOM 2095 C C . PHE A 1 260 ? 3.912 -14.449 4.316 1.00 94.31 260 PHE A C 1
ATOM 2097 O O . PHE A 1 260 ? 3.136 -14.339 5.269 1.00 94.31 260 PHE A O 1
ATOM 2104 N N . ALA A 1 261 ? 5.214 -14.682 4.500 1.00 95.19 261 ALA A N 1
ATOM 2105 C CA . ALA A 1 261 ? 5.829 -14.769 5.823 1.00 95.19 261 ALA A CA 1
ATOM 2106 C C . ALA A 1 261 ? 5.681 -13.447 6.600 1.00 95.19 261 ALA A C 1
ATOM 2108 O O . ALA A 1 261 ? 5.315 -13.445 7.775 1.00 95.19 261 ALA A O 1
ATOM 2109 N N . SER A 1 262 ? 5.879 -12.304 5.932 1.00 96.19 262 SER A N 1
ATOM 2110 C CA . SER A 1 262 ? 5.684 -10.979 6.537 1.00 96.19 262 SER A CA 1
ATOM 2111 C C . SER A 1 262 ? 4.229 -10.713 6.944 1.00 96.19 262 SER A C 1
ATOM 2113 O O . SER A 1 262 ? 3.968 -10.133 8.001 1.00 96.19 262 SER A O 1
ATOM 2115 N N . TRP A 1 263 ? 3.272 -11.143 6.118 1.00 94.62 263 TRP A N 1
ATOM 2116 C CA . TRP A 1 263 ? 1.847 -11.110 6.442 1.00 94.62 263 TRP A CA 1
ATOM 2117 C C . TRP A 1 263 ? 1.525 -12.022 7.633 1.00 94.62 263 TRP A C 1
ATOM 2119 O O . TRP A 1 263 ? 0.862 -11.579 8.571 1.00 94.62 263 TRP A O 1
ATOM 2129 N N . SER A 1 264 ? 2.073 -13.236 7.667 1.00 94.06 264 SER A N 1
ATOM 2130 C CA . SER A 1 264 ? 1.890 -14.178 8.777 1.00 94.06 264 SER A CA 1
ATOM 2131 C C . SER A 1 264 ? 2.396 -13.607 10.102 1.00 94.06 264 SER A C 1
ATOM 2133 O O . SER A 1 264 ? 1.647 -13.584 11.078 1.00 94.06 264 SER A O 1
ATOM 2135 N N . GLY A 1 265 ? 3.596 -13.019 10.118 1.00 94.56 265 GLY A N 1
ATOM 2136 C CA . GLY A 1 265 ? 4.125 -12.345 11.309 1.00 94.56 265 GLY A CA 1
ATOM 2137 C C . GLY A 1 265 ? 3.268 -11.157 11.770 1.00 94.56 265 GLY A C 1
ATOM 2138 O O . GLY A 1 265 ? 3.153 -10.896 12.965 1.00 94.56 265 GLY A O 1
ATOM 2139 N N . SER A 1 266 ? 2.590 -10.453 10.852 1.00 93.75 266 SER A N 1
ATOM 2140 C CA . SER A 1 266 ? 1.643 -9.395 11.241 1.00 93.75 266 SER A CA 1
ATOM 2141 C C . SER A 1 266 ? 0.393 -9.935 11.951 1.00 93.75 266 SER A C 1
ATOM 2143 O O . SER A 1 266 ? -0.139 -9.263 12.831 1.00 93.75 266 SER A O 1
ATOM 2145 N N . MET A 1 267 ? -0.061 -11.148 11.608 1.00 92.31 267 MET A N 1
ATOM 2146 C CA . MET A 1 267 ? -1.163 -11.810 12.316 1.00 92.31 267 MET A CA 1
ATOM 2147 C C . MET A 1 267 ? -0.741 -12.306 13.698 1.00 92.31 267 MET A C 1
ATOM 2149 O O . MET A 1 267 ? -1.541 -12.262 14.627 1.00 92.31 267 MET A O 1
ATOM 2153 N N . GLU A 1 268 ? 0.501 -12.772 13.847 1.00 92.19 268 GLU A N 1
ATOM 2154 C CA . GLU A 1 268 ? 1.042 -13.153 15.155 1.00 92.19 268 GLU A CA 1
ATOM 2155 C C . GLU A 1 268 ? 1.042 -11.960 16.110 1.00 92.19 268 GLU A C 1
ATOM 2157 O O . GLU A 1 268 ? 0.502 -12.070 17.206 1.00 92.19 268 GLU A O 1
ATOM 2162 N N . GLY A 1 269 ? 1.498 -10.791 15.649 1.00 90.94 269 GLY A N 1
ATOM 2163 C CA . GLY A 1 269 ? 1.438 -9.565 16.449 1.00 90.94 269 GLY A CA 1
ATOM 2164 C C . GLY A 1 269 ? 0.016 -9.197 16.889 1.00 90.94 269 GLY A C 1
ATOM 2165 O O . GLY A 1 269 ? -0.193 -8.809 18.036 1.00 90.94 269 GLY A O 1
ATOM 2166 N N . LEU A 1 270 ? -0.987 -9.367 16.019 1.00 90.31 270 LEU A N 1
ATOM 2167 C CA . LEU A 1 270 ? -2.391 -9.165 16.398 1.00 90.31 270 LEU A CA 1
ATOM 2168 C C . LEU A 1 270 ? -2.864 -10.175 17.449 1.00 90.31 270 LEU A C 1
ATOM 2170 O O . LEU A 1 270 ? -3.572 -9.799 18.384 1.00 90.31 270 LEU A O 1
ATOM 2174 N N . ARG A 1 271 ? -2.480 -11.449 17.308 1.00 90.56 271 ARG A N 1
ATOM 2175 C CA . ARG A 1 271 ? -2.824 -12.503 18.270 1.00 90.56 271 ARG A CA 1
ATOM 2176 C C . ARG A 1 271 ? -2.237 -12.195 19.646 1.00 90.56 271 ARG A C 1
ATOM 2178 O O . ARG A 1 271 ? -2.953 -12.283 20.641 1.00 90.56 271 ARG A O 1
ATOM 2185 N N . ASP A 1 272 ? -0.982 -11.762 19.687 1.00 90.00 272 ASP A N 1
ATOM 2186 C CA . ASP A 1 272 ? -0.294 -11.356 20.915 1.00 90.00 272 ASP A CA 1
ATOM 2187 C C . ASP A 1 272 ? -0.949 -10.124 21.561 1.00 90.00 272 ASP A C 1
ATOM 2189 O O . ASP A 1 272 ? -1.003 -10.014 22.785 1.00 90.00 272 ASP A O 1
ATOM 2193 N N . ALA A 1 273 ? -1.525 -9.230 20.750 1.00 86.62 273 ALA A N 1
ATOM 2194 C CA . ALA A 1 273 ? -2.324 -8.094 21.210 1.00 86.62 273 ALA A CA 1
ATOM 2195 C C . ALA A 1 273 ? -3.758 -8.469 21.653 1.00 86.62 273 ALA A C 1
ATOM 2197 O O . ALA A 1 273 ? -4.548 -7.586 21.990 1.00 86.62 273 ALA A O 1
ATOM 2198 N N . GLY A 1 274 ? -4.105 -9.761 21.677 1.00 85.69 274 GLY A N 1
ATOM 2199 C CA . GLY A 1 274 ? -5.382 -10.270 22.184 1.00 85.69 274 GLY A CA 1
ATOM 2200 C C . GLY A 1 274 ? -6.457 -10.504 21.121 1.00 85.69 274 GLY A C 1
ATOM 2201 O O . GLY A 1 274 ? -7.610 -10.755 21.473 1.00 85.69 274 GLY A O 1
ATOM 2202 N N . MET A 1 275 ? -6.116 -10.448 19.829 1.00 85.12 275 MET A N 1
ATOM 2203 C CA . MET A 1 275 ? -7.058 -10.766 18.755 1.00 85.12 275 MET A CA 1
AT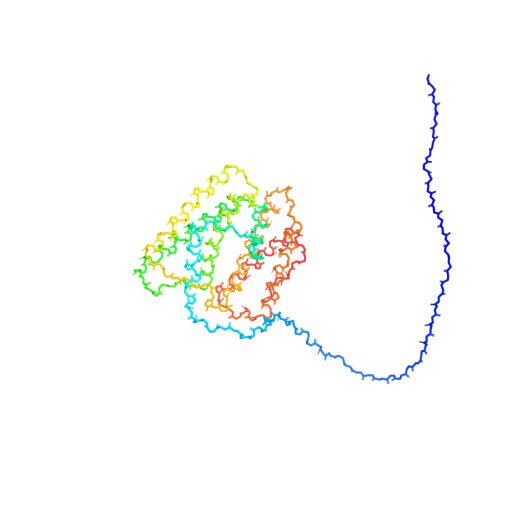OM 2204 C C . MET A 1 275 ? -7.320 -12.273 18.665 1.00 85.12 275 MET A C 1
ATOM 2206 O O . MET A 1 275 ? -6.461 -13.048 18.246 1.00 85.12 275 MET A O 1
ATOM 2210 N N . THR A 1 276 ? -8.536 -12.681 19.031 1.00 84.56 276 THR A N 1
ATOM 2211 C CA . THR A 1 276 ? -9.017 -14.062 18.886 1.00 84.56 276 THR A CA 1
ATOM 2212 C C . THR A 1 276 ? -9.513 -14.348 17.469 1.00 84.56 276 THR A C 1
ATOM 2214 O O . THR A 1 276 ? -9.804 -13.427 16.697 1.00 84.56 276 THR A O 1
ATOM 2217 N N . ASP A 1 277 ? -9.642 -15.639 17.153 1.00 83.06 277 ASP A N 1
ATOM 2218 C CA . ASP A 1 277 ? -10.246 -16.149 15.911 1.00 83.06 277 ASP A CA 1
ATOM 2219 C C . ASP A 1 277 ? -9.474 -15.778 14.635 1.00 83.06 277 ASP A C 1
ATOM 2221 O O . ASP A 1 277 ? -10.033 -15.685 13.544 1.00 83.06 277 ASP A O 1
ATOM 2225 N N . LEU A 1 278 ? -8.160 -15.576 14.769 1.00 83.25 278 LEU A N 1
ATOM 2226 C CA . LEU A 1 278 ? -7.248 -15.496 13.631 1.00 83.25 278 LEU A CA 1
ATOM 2227 C C . LEU A 1 278 ? -6.835 -16.895 13.166 1.00 83.25 278 LEU A C 1
ATOM 2229 O O . LEU A 1 278 ? -6.670 -17.787 14.006 1.00 83.25 278 LEU A O 1
ATOM 2233 N N . PRO A 1 279 ? -6.567 -17.078 11.861 1.00 80.81 279 PRO A N 1
ATOM 2234 C CA . PRO A 1 279 ? -6.011 -18.325 11.356 1.00 80.81 279 PRO A CA 1
ATOM 2235 C C . PRO A 1 279 ? -4.713 -18.713 12.083 1.00 80.81 279 PRO A C 1
ATOM 2237 O O . PRO A 1 279 ? -3.970 -17.828 12.529 1.00 80.81 279 PRO A O 1
ATOM 2240 N N . PRO A 1 280 ? -4.411 -20.017 12.214 1.00 79.00 280 PRO A N 1
ATOM 2241 C CA . PRO A 1 280 ? -3.153 -20.466 12.797 1.00 79.00 280 PRO A CA 1
ATOM 2242 C C . PRO A 1 280 ? -1.959 -20.055 11.915 1.00 79.00 280 PRO A C 1
ATOM 2244 O O . PRO A 1 280 ? -2.127 -19.822 10.712 1.00 79.00 280 PRO A O 1
ATOM 2247 N N . PRO A 1 281 ? -0.747 -19.955 12.491 1.00 71.62 281 PRO A N 1
ATOM 2248 C CA . PRO A 1 281 ? 0.451 -19.681 11.708 1.00 71.62 281 PRO A CA 1
ATOM 2249 C C . PRO A 1 281 ? 0.692 -20.767 10.635 1.00 71.62 281 PRO A C 1
ATOM 2251 O O . PRO A 1 281 ? 0.189 -21.891 10.751 1.00 71.62 281 PRO A O 1
ATOM 2254 N N . PRO A 1 282 ? 1.415 -20.444 9.547 1.00 68.38 282 PRO A N 1
ATOM 2255 C CA . PRO A 1 282 ? 1.890 -21.441 8.586 1.00 68.38 282 PRO A CA 1
ATOM 2256 C C . PRO A 1 282 ? 2.708 -22.532 9.279 1.00 68.38 282 PRO A C 1
ATOM 2258 O O . PRO A 1 282 ? 3.428 -22.240 10.232 1.00 68.38 282 PRO A O 1
ATOM 2261 N N . LEU A 1 283 ? 2.539 -23.772 8.812 1.00 57.53 283 LEU A N 1
ATOM 2262 C CA . LEU A 1 283 ? 3.355 -24.915 9.226 1.00 57.53 283 LEU A CA 1
ATOM 2263 C C . LEU A 1 283 ? 4.730 -24.867 8.557 1.00 57.53 283 LEU A C 1
ATOM 2265 O O . LEU A 1 283 ? 4.785 -24.428 7.386 1.00 57.53 283 LEU A O 1
#

Foldseek 3Di:
DDDDDDDDDDDDDDDDDDDDDDDDDDDDDDDDDDDDDDDPPPPDDPDPDDDDDDDDDDPDDPVVPVVVVVVCLVVLDDDPPDDPLLVLLLLLCLVPVLVLLVLLLQLLVLLVVLVVVCVVVVNDQPDDPPDLLSLLVNVVSVVSSSSSLSCLCVVVHPDDPVSNVSSVVSNVSSVVSVVVCVVSCPDDRDQPPDPCSVLSNLLVSLLVLLVSQLCCLPPVVPDDSDPVSLVVSQVSQVVSVVCCVVVVQVPDDPVSVVSVVSSLVSVVSVVVSPRPNHDDGDD

pLDDT: mean 70.83, std 23.4, range [26.66, 97.5]

Solvent-accessible surface area (backbone atoms only — not comparable to full-atom values): 17613 Å² total; per-residue (Å²): 134,86,84,90,80,89,86,83,87,84,86,80,86,82,90,82,88,86,82,89,83,84,81,86,83,78,88,80,88,84,89,80,91,84,83,85,88,80,85,84,77,73,81,74,69,86,70,83,78,84,82,82,85,87,77,97,67,80,88,68,70,85,71,48,63,61,56,48,54,57,59,42,65,77,47,90,69,74,70,90,71,60,54,73,76,51,44,53,55,50,54,52,32,58,76,40,50,70,55,28,49,52,31,18,46,48,22,21,50,49,42,50,50,54,48,50,54,42,57,73,70,68,63,51,93,81,68,70,66,96,39,68,61,54,47,39,48,55,51,49,34,46,52,40,18,52,52,28,44,50,32,46,73,70,59,75,30,88,70,57,70,68,57,41,56,52,34,53,56,39,42,52,51,24,52,49,33,53,50,51,38,57,74,72,61,59,70,86,82,69,75,73,82,48,89,57,29,61,60,48,48,52,45,55,55,50,27,52,47,35,46,53,52,37,48,38,69,72,73,52,88,78,57,79,79,54,70,68,58,51,49,54,52,39,55,50,51,41,51,50,51,51,44,40,76,73,63,59,52,84,76,50,53,73,67,52,52,53,51,51,52,54,28,48,54,26,51,50,54,32,41,76,73,66,50,76,85,59,71,76,78,86,130

Nearest PDB structures (foldseek):
  9c3i-assembly1_S  TM=2.800E-01  e=4.260E+00  Homo sapiens

Organism: NCBI:txid1296118

Sequence (283 aa):
MSLLHEKPLPKVDDEEGIEESAEEYSYDDSSQSSSMPSEDRVLIWPEDDEQEEAGRQEAGPRIERWLDQVTEATNNKPFAHPPPQVERQLSYLRMQPSKGLEWIEEGASINRKVLGDFRGENCRPDFTLDSNVDTVQFILLNDRARVASWAINSRRINTSESIRQDAEVRFAEYQKSALEMSAERFPTSNPYVSLESRPTRSLLISRDFNRGVLEVLTNDGLKAVPDDVWSSVRDHNAVIRDTYDRGGWSEFSPEFQTLFASWSGSMEGLRDAGMTDLPPPPL

Mean predicted aligned error: 15.47 Å